Protein AF-A0A9R0V1E3-F1 (afdb_monomer_lite)

Secondary structure (DSSP, 8-state):
------------------------------------------------------------HHHHHHHHHHTT-----S------SHHHHHHHHHHHTSSPPPPHHHHHHHHHHHHHHHHHHHTTTTTT-B------S-HHHHHHHTTTSPPP-SS-SS---EE---TTSSHHHHHHHHHHHS-TTB-EEEEEHHHHHHHHHHHHHHTTTSS-HHHHHHHHHHHH-SEEEEES-----HHHHHHHHHHHHHHHTTT-EEEEE-

InterPro domains:
  IPR005654 ATPase, AFG1-like [NF040713] (90-257)
  IPR005654 ATPase, AFG1-like [PF03969] (86-257)
  IPR005654 ATPase, AFG1-like [PTHR12169] (48-257)
  IPR027417 P-loop containing nucleoside triphosphate hydrolase [G3DSA:3.40.50.300] (113-259)
  IPR027417 P-loop containing nucleoside triphosphate hydrolase [SSF52540] (156-256)

Organism: Triticum turgidum subsp. durum (NCBI:txid4567)

Sequence (262 aa):
MRATVARSLRQLRRLARHHAEGRAPINRLTRQQNALILRSSASRSLCTVRQNDEHGRFVSPAVESLRNMFSTAAADSIKDVPRGGPMVEYEKRIASGDLVDGDSFQVDTIQQLQRLYEDLVENEEACQLDRYQSSEKSGRRRWLWSRLIAQPSTQSPVKGLYLYGGVGTGKTMLMDLFYEQLPANWRKKRIHFHDFMLNVHSCLQMHKGVSDPLDMVAAEISDEAIILCLDEFMVTDVADAMILNRLFRHLFSKGVVSSFDF

Structure (mmCIF, N/CA/C/O backbone):
data_AF-A0A9R0V1E3-F1
#
_entry.id   AF-A0A9R0V1E3-F1
#
loop_
_atom_site.group_PDB
_atom_site.id
_atom_site.type_symbol
_atom_site.label_atom_id
_atom_site.label_alt_id
_atom_site.label_comp_id
_atom_site.label_asym_id
_atom_site.label_entity_id
_atom_site.label_seq_id
_atom_site.pdbx_PDB_ins_code
_atom_site.Cartn_x
_atom_site.Cartn_y
_atom_site.Cartn_z
_atom_site.occupancy
_atom_site.B_iso_or_equiv
_atom_site.auth_seq_id
_atom_site.auth_comp_id
_atom_site.auth_asym_id
_atom_site.auth_atom_id
_atom_site.pdbx_PDB_model_num
ATOM 1 N N . MET A 1 1 ? 61.411 39.343 0.926 1.00 36.66 1 MET A N 1
ATOM 2 C CA . MET A 1 1 ? 62.344 39.836 -0.115 1.00 36.66 1 MET A CA 1
ATOM 3 C C . MET A 1 1 ? 63.778 39.686 0.369 1.00 36.66 1 MET A C 1
ATOM 5 O O . MET A 1 1 ? 64.161 40.429 1.259 1.00 36.66 1 MET A O 1
ATOM 9 N N . ARG A 1 2 ? 64.524 38.726 -0.199 1.00 32.47 2 ARG A N 1
ATOM 10 C CA . ARG A 1 2 ? 65.968 38.742 -0.535 1.00 32.47 2 ARG A CA 1
ATOM 11 C C . ARG A 1 2 ? 66.473 37.295 -0.640 1.00 32.47 2 ARG A C 1
ATOM 13 O O . ARG A 1 2 ? 66.638 36.608 0.358 1.00 32.47 2 ARG A O 1
ATOM 20 N N . ALA A 1 3 ? 66.645 36.858 -1.885 1.00 33.28 3 ALA A N 1
ATOM 21 C CA . ALA A 1 3 ? 67.498 35.742 -2.294 1.00 33.28 3 ALA A CA 1
ATOM 22 C C . ALA A 1 3 ? 68.984 36.127 -2.027 1.00 33.28 3 ALA A C 1
ATOM 24 O O . ALA A 1 3 ? 69.258 37.304 -1.798 1.00 33.28 3 ALA A O 1
ATOM 25 N N . THR A 1 4 ? 70.000 35.259 -1.965 1.00 36.47 4 THR A N 1
ATOM 26 C CA . THR A 1 4 ? 70.456 34.230 -2.921 1.00 36.47 4 THR A CA 1
ATOM 27 C C . THR A 1 4 ? 71.722 33.556 -2.323 1.00 36.47 4 THR A C 1
ATOM 29 O O . THR A 1 4 ? 72.298 34.102 -1.385 1.00 36.47 4 THR A O 1
ATOM 32 N N . VAL A 1 5 ? 72.218 32.495 -2.988 1.00 35.59 5 VAL A N 1
ATOM 33 C CA . VAL A 1 5 ? 73.622 31.986 -3.070 1.00 35.59 5 VAL A CA 1
ATOM 34 C C . VAL A 1 5 ? 73.850 30.706 -2.234 1.00 35.59 5 VAL A C 1
ATOM 36 O O . VAL A 1 5 ? 73.590 30.708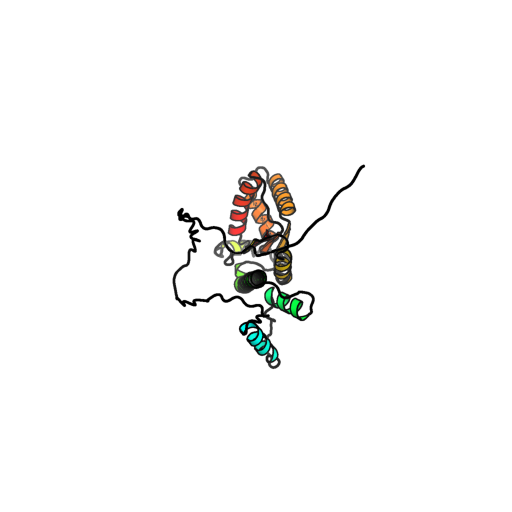 -1.045 1.00 35.59 5 VAL A O 1
ATOM 39 N N . ALA A 1 6 ? 74.323 29.558 -2.741 1.00 33.50 6 ALA A N 1
ATOM 40 C CA . ALA A 1 6 ? 74.806 29.150 -4.063 1.00 33.50 6 ALA A CA 1
ATOM 41 C C . ALA A 1 6 ? 74.679 27.625 -4.266 1.00 33.50 6 ALA A C 1
ATOM 43 O O . ALA A 1 6 ? 74.686 26.831 -3.331 1.00 33.50 6 ALA A O 1
ATOM 44 N N . ARG A 1 7 ? 74.621 27.260 -5.550 1.00 29.59 7 ARG A N 1
ATOM 45 C CA . ARG A 1 7 ? 74.757 25.922 -6.141 1.00 29.59 7 ARG A CA 1
ATOM 46 C C . ARG A 1 7 ? 76.120 25.286 -5.851 1.00 29.59 7 ARG A C 1
ATOM 48 O O . ARG A 1 7 ? 77.096 26.029 -5.774 1.00 29.59 7 ARG A O 1
ATOM 55 N N . SER A 1 8 ? 76.161 23.944 -5.934 1.00 32.56 8 SER A N 1
ATOM 56 C CA . SER A 1 8 ? 77.212 23.074 -6.534 1.00 32.56 8 SER A CA 1
ATOM 57 C C . SER A 1 8 ? 77.487 21.853 -5.638 1.00 32.56 8 SER A C 1
ATOM 59 O O . SER A 1 8 ? 77.700 22.046 -4.457 1.00 32.56 8 SER A O 1
ATOM 61 N N . LEU A 1 9 ? 77.539 20.578 -6.037 1.00 32.59 9 LEU A N 1
ATOM 62 C CA . LEU A 1 9 ? 77.550 19.861 -7.312 1.00 32.59 9 LEU A CA 1
ATOM 63 C C . LEU A 1 9 ? 77.226 18.378 -7.015 1.00 32.59 9 LEU A C 1
ATOM 65 O O . LEU A 1 9 ? 77.698 17.838 -6.025 1.00 32.59 9 LEU A O 1
ATOM 69 N N . ARG A 1 10 ? 76.487 17.748 -7.937 1.00 31.02 10 ARG A N 1
ATOM 70 C CA . ARG A 1 10 ? 76.666 16.373 -8.456 1.00 31.02 10 ARG A CA 1
ATOM 71 C C . ARG A 1 10 ? 76.918 15.255 -7.430 1.00 31.02 10 ARG A C 1
ATOM 73 O O . ARG A 1 10 ? 77.998 15.099 -6.888 1.00 31.02 10 ARG A O 1
ATOM 80 N N . GLN A 1 11 ? 75.897 14.423 -7.220 1.00 30.66 11 GLN A N 1
ATOM 81 C CA . GLN A 1 11 ? 75.849 13.068 -7.797 1.00 30.66 11 GLN A CA 1
ATOM 82 C C . GLN A 1 11 ? 77.046 12.198 -7.398 1.00 30.66 11 GLN A C 1
ATOM 84 O O . GLN A 1 11 ? 78.113 12.329 -7.980 1.00 30.66 11 GLN A O 1
ATOM 89 N N . LEU A 1 12 ? 76.802 11.185 -6.563 1.00 31.64 12 LEU A N 1
ATOM 90 C CA . LEU A 1 12 ? 76.981 9.796 -6.991 1.00 31.64 12 LEU A CA 1
ATOM 91 C C . LEU A 1 12 ? 76.456 8.814 -5.937 1.00 31.64 12 LEU A C 1
ATOM 93 O O . LEU A 1 12 ? 76.912 8.769 -4.805 1.00 31.64 12 LEU A O 1
ATOM 97 N N . ARG A 1 13 ? 75.576 7.947 -6.444 1.00 31.42 13 ARG A N 1
ATOM 98 C CA . ARG A 1 13 ? 75.315 6.566 -6.019 1.00 31.42 13 ARG A CA 1
ATOM 99 C C . ARG A 1 13 ? 74.366 6.333 -4.843 1.00 31.42 13 ARG A C 1
ATOM 101 O O . ARG A 1 13 ? 74.752 6.050 -3.723 1.00 31.42 13 ARG A O 1
ATOM 108 N N . ARG A 1 14 ? 73.110 6.198 -5.284 1.00 33.06 14 ARG A N 1
ATOM 109 C CA . ARG A 1 14 ? 72.286 4.991 -5.108 1.00 33.06 14 ARG A CA 1
ATOM 110 C C . ARG A 1 14 ? 71.898 4.685 -3.665 1.00 33.06 14 ARG A C 1
ATOM 112 O O . ARG A 1 14 ? 72.466 3.824 -3.006 1.00 33.06 14 ARG A O 1
ATOM 119 N N . LEU A 1 15 ? 70.781 5.311 -3.303 1.00 31.27 15 LEU A N 1
ATOM 120 C CA . LEU A 1 15 ? 69.715 4.724 -2.501 1.00 31.27 15 LEU A CA 1
ATOM 121 C C . LEU A 1 15 ? 69.427 3.290 -2.970 1.00 31.27 15 LEU A C 1
ATOM 123 O O . LEU A 1 15 ? 68.728 3.065 -3.956 1.00 31.27 15 LEU A O 1
ATOM 127 N N . ALA A 1 16 ? 69.997 2.324 -2.266 1.00 31.59 16 ALA A N 1
ATOM 128 C CA . ALA A 1 16 ? 69.517 0.960 -2.234 1.00 31.59 16 ALA A CA 1
ATOM 129 C C . ALA A 1 16 ? 69.898 0.367 -0.879 1.00 31.59 16 ALA A C 1
ATOM 131 O O . ALA A 1 16 ? 71.079 0.174 -0.606 1.00 31.59 16 ALA A O 1
ATOM 132 N N . ARG A 1 17 ? 68.861 0.000 -0.122 1.00 34.91 17 ARG A N 1
ATOM 133 C CA . ARG A 1 17 ? 68.873 -0.923 1.023 1.00 34.91 17 ARG A CA 1
ATOM 134 C C . ARG A 1 17 ? 69.361 -0.360 2.359 1.00 34.91 17 ARG A C 1
ATOM 136 O O . ARG A 1 17 ? 70.541 -0.368 2.658 1.00 34.91 17 ARG A O 1
ATOM 143 N N . HIS A 1 18 ? 68.376 0.013 3.166 1.00 30.23 18 HIS A N 1
ATOM 144 C CA . HIS A 1 18 ? 68.335 0.101 4.630 1.00 30.23 18 HIS A CA 1
ATOM 145 C C . HIS A 1 18 ? 66.834 0.279 4.944 1.00 30.23 18 HIS A C 1
ATOM 147 O O . HIS A 1 18 ? 66.189 1.043 4.234 1.00 30.23 18 HIS A O 1
ATOM 153 N N . HIS A 1 19 ? 66.131 -0.374 5.864 1.00 31.22 19 HIS A N 1
ATOM 154 C CA . HIS A 1 19 ? 66.337 -1.316 6.970 1.00 31.22 19 HIS A CA 1
ATOM 155 C C . HIS A 1 19 ? 64.946 -2.005 7.124 1.00 31.22 19 HIS A C 1
ATOM 157 O O . HIS A 1 19 ? 63.937 -1.369 6.834 1.00 31.22 19 HIS A O 1
ATOM 163 N N . ALA A 1 20 ? 64.792 -3.321 7.296 1.00 27.81 20 ALA A N 1
ATOM 164 C CA . ALA A 1 20 ? 64.990 -4.113 8.518 1.00 27.81 20 ALA A CA 1
ATOM 165 C C . ALA A 1 20 ? 64.142 -3.649 9.726 1.00 27.81 20 ALA A C 1
ATOM 167 O O . ALA A 1 20 ? 64.099 -2.461 10.010 1.00 27.81 20 ALA A O 1
ATOM 168 N N . GLU A 1 21 ? 63.584 -4.643 10.441 1.00 30.16 21 GLU A N 1
ATOM 169 C CA . GLU A 1 21 ? 62.759 -4.614 11.677 1.00 30.16 21 GLU A CA 1
ATOM 170 C C . GLU A 1 21 ? 61.233 -4.620 11.423 1.00 30.16 21 GLU A C 1
ATOM 172 O O . GLU A 1 21 ? 60.702 -3.771 10.727 1.00 30.16 21 GLU A O 1
ATOM 177 N N . GLY A 1 22 ? 60.411 -5.566 11.890 1.00 25.73 22 GLY A N 1
ATOM 178 C CA . GLY A 1 22 ? 60.562 -6.570 12.942 1.00 25.73 22 GLY A CA 1
ATOM 179 C C . GLY A 1 22 ? 59.504 -6.347 14.029 1.00 25.73 22 GLY A C 1
ATOM 180 O O . GLY A 1 22 ? 59.756 -5.570 14.939 1.00 25.73 22 GLY A O 1
ATOM 181 N N . ARG A 1 23 ? 58.334 -7.008 13.934 1.00 28.08 23 ARG A N 1
ATOM 182 C CA . ARG A 1 23 ? 57.443 -7.427 15.051 1.00 28.08 23 ARG A CA 1
ATOM 183 C C . ARG A 1 23 ? 56.139 -8.048 14.518 1.00 28.08 23 ARG A C 1
ATOM 185 O O . ARG A 1 23 ? 55.378 -7.401 13.811 1.00 28.08 23 ARG A O 1
ATOM 192 N N . ALA A 1 24 ? 55.876 -9.291 14.907 1.00 29.33 24 ALA A N 1
ATOM 193 C CA . ALA A 1 24 ? 54.566 -9.954 14.881 1.00 29.33 24 ALA A CA 1
ATOM 194 C C . ALA A 1 24 ? 54.072 -10.111 16.341 1.00 29.33 24 ALA A C 1
ATOM 196 O O . ALA A 1 24 ? 54.865 -9.871 17.253 1.00 29.33 24 ALA A O 1
ATOM 197 N N . PRO A 1 25 ? 52.884 -10.677 16.619 1.00 38.38 25 PRO A N 1
ATOM 198 C CA . PRO A 1 25 ? 51.548 -10.432 16.066 1.00 38.38 25 PRO A CA 1
ATOM 199 C C . PRO A 1 25 ? 50.555 -10.017 17.187 1.00 38.38 25 PRO A C 1
ATOM 201 O O . PRO A 1 25 ? 50.789 -10.287 18.362 1.00 38.38 25 PRO A O 1
ATOM 204 N N . ILE A 1 26 ? 49.404 -9.420 16.851 1.00 31.05 26 ILE A N 1
ATOM 205 C CA . ILE A 1 26 ? 48.256 -9.339 17.777 1.00 31.05 26 ILE A CA 1
ATOM 206 C C . ILE A 1 26 ? 47.002 -9.846 17.066 1.00 31.05 26 ILE A C 1
ATOM 208 O O . ILE A 1 26 ? 46.594 -9.331 16.027 1.00 31.05 26 ILE A O 1
ATOM 212 N N . ASN A 1 27 ? 46.421 -10.880 17.672 1.00 26.45 27 ASN A N 1
ATOM 213 C CA . ASN A 1 27 ? 45.161 -11.526 17.333 1.00 26.45 27 ASN A CA 1
ATOM 214 C C . ASN A 1 27 ? 44.011 -10.517 17.176 1.00 26.45 27 ASN A C 1
ATOM 216 O O . ASN A 1 27 ? 43.700 -9.779 18.110 1.00 26.45 27 ASN A O 1
ATOM 220 N N . ARG A 1 28 ? 43.300 -10.570 16.044 1.00 27.16 28 ARG A N 1
ATOM 221 C CA . ARG A 1 28 ? 41.914 -10.090 15.944 1.00 27.16 28 ARG A CA 1
ATOM 222 C C . ARG A 1 28 ? 40.978 -11.291 15.943 1.00 27.16 28 ARG A C 1
ATOM 224 O O . ARG A 1 28 ? 40.801 -11.964 14.933 1.00 27.16 28 ARG A O 1
ATOM 231 N N . LEU A 1 29 ? 40.398 -11.536 17.110 1.00 29.36 29 LEU A N 1
ATOM 232 C CA . LEU A 1 29 ? 39.236 -12.388 17.286 1.00 29.36 29 LEU A CA 1
ATOM 233 C C . LEU A 1 29 ? 37.977 -11.655 16.798 1.00 29.36 29 LEU A C 1
ATOM 235 O O . LEU A 1 29 ? 37.723 -10.512 17.165 1.00 29.36 29 LEU A O 1
ATOM 239 N N . THR A 1 30 ? 37.199 -12.397 16.009 1.00 28.31 30 THR A N 1
ATOM 240 C CA . THR A 1 30 ? 35.727 -12.442 15.956 1.00 28.31 30 THR A CA 1
ATOM 241 C C . THR A 1 30 ? 34.925 -11.177 15.645 1.00 28.31 30 THR A C 1
ATOM 243 O O . THR A 1 30 ? 34.769 -10.294 16.481 1.00 28.31 30 THR A O 1
ATOM 246 N N . ARG A 1 31 ? 34.165 -11.254 14.544 1.00 27.78 31 ARG A N 1
ATOM 247 C CA . ARG A 1 31 ? 32.697 -11.159 14.624 1.00 27.78 31 ARG A CA 1
ATOM 248 C C . ARG A 1 31 ? 32.054 -11.976 13.499 1.00 27.78 31 ARG A C 1
ATOM 250 O O . ARG A 1 31 ? 31.794 -11.468 12.416 1.00 27.78 31 ARG A O 1
ATOM 257 N N . GLN A 1 32 ? 31.808 -13.258 13.776 1.00 28.59 32 GLN A N 1
ATOM 258 C CA . GLN A 1 32 ? 30.732 -13.994 13.113 1.00 28.59 32 GLN A CA 1
ATOM 259 C C . GLN A 1 32 ? 29.431 -13.238 13.400 1.00 28.59 32 GLN A C 1
ATOM 261 O O . GLN A 1 32 ? 29.076 -13.050 14.564 1.00 28.59 32 GLN A O 1
ATOM 266 N N . GLN A 1 33 ? 28.728 -12.792 12.364 1.00 32.72 33 GLN A N 1
ATOM 267 C CA . GLN A 1 33 ? 27.302 -12.518 12.477 1.00 32.72 33 GLN A CA 1
ATOM 268 C C . GLN A 1 33 ? 26.573 -13.677 11.814 1.00 32.72 33 GLN A C 1
ATOM 270 O O . GLN A 1 33 ? 26.577 -13.833 10.596 1.00 32.72 33 GLN A O 1
ATOM 275 N N . ASN A 1 34 ? 26.001 -14.522 12.667 1.00 26.64 34 ASN A N 1
ATOM 276 C CA . ASN A 1 34 ? 25.021 -15.517 12.283 1.00 26.64 34 ASN A CA 1
ATOM 277 C C . ASN A 1 34 ? 23.757 -14.773 11.840 1.00 26.64 34 ASN A C 1
ATOM 279 O O . ASN A 1 34 ? 23.079 -14.167 12.669 1.00 26.64 34 ASN A O 1
ATOM 283 N N . ALA A 1 35 ? 23.437 -14.819 10.549 1.00 28.98 35 ALA A N 1
ATOM 284 C CA . ALA A 1 35 ? 22.090 -14.528 10.084 1.00 28.98 35 ALA A CA 1
ATOM 285 C C . ALA A 1 35 ? 21.207 -15.733 10.440 1.00 28.98 35 ALA A C 1
ATOM 287 O O . ALA A 1 35 ? 21.406 -16.839 9.933 1.00 28.98 35 ALA A O 1
ATOM 288 N N . LEU A 1 36 ? 20.261 -15.533 11.358 1.00 24.89 36 LEU A N 1
ATOM 289 C CA . LEU A 1 36 ? 19.245 -16.524 11.696 1.00 24.89 36 LEU A CA 1
ATOM 290 C C . LEU A 1 36 ? 18.228 -16.588 10.557 1.00 24.89 36 LEU A C 1
ATOM 292 O O . LEU A 1 36 ? 17.330 -15.760 10.452 1.00 24.89 36 LEU A O 1
ATOM 296 N N . ILE A 1 37 ? 18.386 -17.590 9.703 1.00 29.91 37 ILE A N 1
ATOM 297 C CA . ILE A 1 37 ? 17.385 -17.982 8.721 1.00 29.91 37 ILE A CA 1
ATOM 298 C C . ILE A 1 37 ? 16.571 -19.119 9.347 1.00 29.91 37 ILE A C 1
ATOM 300 O O . ILE A 1 37 ? 17.057 -20.244 9.459 1.00 29.91 37 ILE A O 1
ATOM 304 N N . LEU A 1 38 ? 15.325 -18.849 9.741 1.00 26.55 38 LEU A N 1
ATOM 305 C CA . LEU A 1 38 ? 14.351 -19.906 10.022 1.00 26.55 38 LEU A CA 1
ATOM 306 C C . LEU A 1 38 ? 13.903 -20.508 8.684 1.00 26.55 38 LEU A C 1
ATOM 308 O O . LEU A 1 38 ? 12.932 -20.070 8.073 1.00 26.55 38 LEU A O 1
ATOM 312 N N . ARG A 1 39 ? 14.664 -21.495 8.202 1.00 27.91 39 ARG A N 1
ATOM 313 C CA . ARG A 1 39 ? 14.306 -22.325 7.048 1.00 27.91 39 ARG A CA 1
ATOM 314 C C . ARG A 1 39 ? 13.767 -23.664 7.531 1.00 27.91 39 ARG A C 1
ATOM 316 O O . ARG A 1 39 ? 14.493 -24.467 8.109 1.00 27.91 39 ARG A O 1
ATOM 323 N N . SER A 1 40 ? 12.489 -23.886 7.242 1.00 29.30 40 SER A N 1
ATOM 324 C CA . SER A 1 40 ? 11.898 -25.217 7.156 1.00 29.30 40 SER A CA 1
ATOM 325 C C . SER A 1 40 ? 12.657 -26.035 6.104 1.00 29.30 40 SER A C 1
ATOM 327 O O . SER A 1 40 ? 12.987 -25.555 5.020 1.00 29.30 40 SER A O 1
ATOM 329 N N . SER A 1 41 ? 13.011 -27.251 6.490 1.00 32.88 41 SER A N 1
ATOM 330 C CA . SER A 1 41 ? 13.877 -28.197 5.802 1.00 32.88 41 SER A CA 1
ATOM 331 C C . SER A 1 41 ? 13.185 -28.923 4.646 1.00 32.88 41 SER A C 1
ATOM 333 O O . SER A 1 41 ? 12.241 -29.663 4.899 1.00 32.88 41 SER A O 1
ATOM 335 N N . ALA A 1 42 ? 13.740 -28.834 3.431 1.00 32.38 42 ALA A N 1
ATOM 336 C CA . ALA A 1 42 ? 13.995 -29.982 2.548 1.00 32.38 42 ALA A CA 1
ATOM 337 C C . ALA A 1 42 ? 14.817 -29.561 1.312 1.00 32.38 42 ALA A C 1
ATOM 339 O O . ALA A 1 42 ? 14.561 -28.530 0.703 1.00 32.38 42 ALA A O 1
ATOM 340 N N . SER A 1 43 ? 15.775 -30.418 0.948 1.00 30.33 43 SER A N 1
ATOM 341 C CA . SER A 1 43 ? 16.577 -30.440 -0.288 1.00 30.33 43 SER A CA 1
ATOM 342 C C . SER A 1 43 ? 17.768 -29.476 -0.396 1.00 30.33 43 SER A C 1
ATOM 344 O O . SER A 1 43 ? 17.680 -28.302 -0.741 1.00 30.33 43 SER A O 1
ATOM 346 N N . ARG A 1 44 ? 18.939 -30.063 -0.114 1.00 30.19 44 ARG A N 1
ATOM 347 C CA . ARG A 1 44 ? 20.288 -29.528 -0.317 1.00 30.19 44 ARG A CA 1
ATOM 348 C C . ARG A 1 44 ? 20.668 -29.612 -1.799 1.00 30.19 44 ARG A C 1
ATOM 350 O O . ARG A 1 44 ? 20.696 -30.708 -2.347 1.00 30.19 44 ARG A O 1
ATOM 357 N N . SER A 1 45 ? 21.125 -28.508 -2.381 1.00 27.19 45 SER A N 1
ATOM 358 C CA . SER A 1 45 ? 22.122 -28.536 -3.457 1.00 27.19 45 SER A CA 1
ATOM 359 C C . SER A 1 45 ? 23.214 -27.521 -3.128 1.00 27.19 45 SER A C 1
ATOM 361 O O . SER A 1 45 ? 22.980 -26.314 -3.112 1.00 27.19 45 SER A O 1
ATOM 363 N N . LEU A 1 46 ? 24.399 -28.027 -2.792 1.00 24.66 46 LEU A N 1
ATOM 364 C CA . LEU A 1 46 ? 25.610 -27.237 -2.589 1.00 24.66 46 LEU A CA 1
ATOM 365 C C . LEU A 1 46 ? 26.096 -26.741 -3.951 1.00 24.66 46 LEU A C 1
ATOM 367 O O . LEU A 1 46 ? 26.473 -27.556 -4.788 1.00 24.66 46 LEU A O 1
ATOM 371 N N . CYS A 1 47 ? 26.137 -25.427 -4.153 1.00 25.77 47 CYS A N 1
ATOM 372 C CA . CYS A 1 47 ? 26.896 -24.840 -5.249 1.00 25.77 47 CYS A CA 1
ATOM 373 C C . CYS A 1 47 ? 27.935 -23.889 -4.652 1.00 25.77 47 CYS A C 1
ATOM 375 O O . CYS A 1 47 ? 27.607 -22.827 -4.128 1.00 25.77 47 CYS A O 1
ATOM 377 N N . THR A 1 48 ? 29.198 -24.309 -4.661 1.00 24.69 48 THR A N 1
ATOM 378 C CA . THR A 1 48 ? 30.340 -23.467 -4.293 1.00 24.69 48 THR A CA 1
ATOM 379 C C . THR A 1 48 ? 30.699 -22.578 -5.477 1.00 24.69 48 THR A C 1
ATOM 381 O O . THR A 1 48 ? 31.227 -23.076 -6.469 1.00 24.69 48 THR A O 1
ATOM 384 N N . VAL A 1 49 ? 30.441 -21.272 -5.379 1.00 27.72 49 VAL A N 1
ATOM 385 C CA . VAL A 1 49 ? 30.919 -20.286 -6.360 1.00 27.72 49 VAL A CA 1
ATOM 386 C C . VAL A 1 49 ? 32.243 -19.711 -5.862 1.00 27.72 49 VAL A C 1
ATOM 388 O O . VAL A 1 49 ? 32.307 -19.059 -4.822 1.00 27.72 49 VAL A O 1
ATOM 391 N N . ARG A 1 50 ? 33.318 -20.016 -6.595 1.00 23.80 50 ARG A N 1
ATOM 392 C CA . ARG A 1 50 ? 34.635 -19.390 -6.446 1.00 23.80 50 ARG A CA 1
ATOM 393 C C . ARG A 1 50 ? 34.574 -17.991 -7.062 1.00 23.80 50 ARG A C 1
ATOM 395 O O . ARG A 1 50 ? 34.206 -17.865 -8.225 1.00 23.80 50 ARG A O 1
ATOM 402 N N . GLN A 1 51 ? 34.945 -16.970 -6.293 1.00 31.69 51 GLN A N 1
ATOM 403 C CA . GLN A 1 51 ? 35.241 -15.641 -6.827 1.00 31.69 51 GLN A CA 1
ATOM 404 C C . GLN A 1 51 ? 36.514 -15.709 -7.670 1.00 31.69 51 GLN A C 1
ATOM 406 O O . GLN A 1 51 ? 37.532 -16.187 -7.179 1.00 31.69 51 GLN A O 1
ATOM 411 N N . ASN A 1 52 ? 36.445 -15.195 -8.894 1.00 26.48 52 ASN A N 1
ATOM 412 C CA . ASN A 1 52 ? 37.578 -14.576 -9.567 1.00 26.48 52 ASN A CA 1
ATOM 413 C C . ASN A 1 52 ? 37.078 -13.263 -10.171 1.00 26.48 52 ASN A C 1
ATOM 415 O O . ASN A 1 52 ? 36.084 -13.249 -10.898 1.00 26.48 52 ASN A O 1
ATOM 419 N N . ASP A 1 53 ? 37.769 -12.184 -9.821 1.00 33.97 53 ASP A N 1
ATOM 420 C CA . ASP A 1 53 ? 37.691 -10.892 -10.486 1.00 33.97 53 ASP A CA 1
ATOM 421 C C . ASP A 1 53 ? 38.053 -11.052 -11.967 1.00 33.97 53 ASP A C 1
ATOM 423 O O . ASP A 1 53 ? 39.100 -11.615 -12.270 1.00 33.97 53 ASP A O 1
ATOM 427 N N . GLU A 1 54 ? 37.214 -10.541 -12.870 1.00 29.50 54 GLU A N 1
ATOM 428 C CA . GLU A 1 54 ? 37.636 -9.789 -14.058 1.00 29.50 54 GLU A CA 1
ATOM 429 C C . GLU A 1 54 ? 36.422 -9.160 -14.763 1.00 29.50 54 GLU A C 1
ATOM 431 O O . GLU A 1 54 ? 35.322 -9.708 -14.802 1.00 29.50 54 GLU A O 1
ATOM 436 N N . HIS A 1 55 ? 36.622 -7.947 -15.274 1.00 40.38 55 HIS A N 1
ATOM 437 C CA . HIS A 1 55 ? 35.598 -7.109 -15.888 1.00 40.38 55 HIS A CA 1
ATOM 438 C C . HIS A 1 55 ? 35.068 -7.737 -17.186 1.00 40.38 55 HIS A C 1
ATOM 440 O O . HIS A 1 55 ? 35.798 -7.864 -18.165 1.00 40.38 55 HIS A O 1
ATOM 446 N N . GLY A 1 56 ? 33.772 -8.041 -17.231 1.00 28.62 56 GLY A N 1
ATOM 447 C CA . GLY A 1 56 ? 33.076 -8.453 -18.447 1.00 28.62 56 GLY A CA 1
ATOM 448 C C . GLY A 1 56 ? 31.567 -8.395 -18.244 1.00 28.62 56 GLY A C 1
ATOM 449 O O . GLY A 1 56 ? 31.067 -8.836 -17.215 1.00 28.62 56 GLY A O 1
ATOM 450 N N . ARG A 1 57 ? 30.841 -7.817 -19.209 1.00 39.28 57 ARG A N 1
ATOM 451 C CA . ARG A 1 57 ? 29.370 -7.810 -19.253 1.00 39.28 57 ARG A CA 1
ATOM 452 C C . ARG A 1 57 ? 28.866 -9.250 -19.132 1.00 39.28 57 ARG A C 1
ATOM 454 O O . ARG A 1 57 ? 28.961 -10.013 -20.090 1.00 39.28 57 ARG A O 1
ATOM 461 N N . PHE A 1 58 ? 28.362 -9.619 -17.961 1.00 33.31 58 PHE A N 1
ATOM 462 C CA . PHE A 1 58 ? 27.824 -10.949 -17.720 1.00 33.31 58 PHE A CA 1
ATOM 463 C C . PHE A 1 58 ? 26.322 -10.921 -17.991 1.00 33.31 58 PHE A C 1
ATOM 465 O O . PHE A 1 58 ? 25.516 -10.639 -17.109 1.00 33.31 58 PHE A O 1
ATOM 472 N N . VAL A 1 59 ? 25.946 -11.173 -19.244 1.00 40.16 59 VAL A N 1
ATOM 473 C CA . VAL A 1 59 ? 24.562 -11.513 -19.581 1.00 40.16 59 VAL A CA 1
ATOM 474 C C . VAL A 1 59 ? 24.353 -12.954 -19.123 1.00 40.16 59 VAL A C 1
ATOM 476 O O . VAL A 1 59 ? 25.034 -13.865 -19.593 1.00 40.16 59 VAL A O 1
ATOM 479 N N . SER A 1 60 ? 23.467 -13.162 -18.149 1.00 36.19 60 SER A N 1
ATOM 480 C CA . SER A 1 60 ? 23.161 -14.503 -17.650 1.00 36.19 60 SER A CA 1
ATOM 481 C C . SER A 1 60 ? 22.538 -15.346 -18.778 1.00 36.19 60 SER A C 1
ATOM 483 O O . SER A 1 60 ? 21.527 -14.923 -19.345 1.00 36.19 60 SER A O 1
ATOM 485 N N . PRO A 1 61 ? 23.062 -16.551 -19.087 1.00 37.03 61 PRO A N 1
ATOM 486 C CA . PRO A 1 61 ? 22.508 -17.435 -20.121 1.00 37.03 61 PRO A CA 1
ATOM 487 C C . PRO A 1 61 ? 21.027 -17.786 -19.906 1.00 37.03 61 PRO A C 1
ATOM 489 O O . PRO A 1 61 ? 20.321 -18.118 -20.855 1.00 37.03 61 PRO A O 1
ATOM 492 N N . ALA A 1 62 ? 20.542 -17.679 -18.665 1.00 44.81 62 ALA A N 1
ATOM 493 C CA . ALA A 1 62 ? 19.138 -17.889 -18.325 1.00 44.81 62 ALA A CA 1
ATOM 494 C C . ALA A 1 62 ? 18.211 -16.821 -18.941 1.00 44.81 62 ALA A C 1
ATOM 496 O O . ALA A 1 62 ? 17.097 -17.143 -19.346 1.00 44.81 62 ALA A O 1
ATOM 497 N N . VAL A 1 63 ? 18.682 -15.575 -19.064 1.00 44.81 63 VAL A N 1
ATOM 498 C CA . VAL A 1 63 ? 17.898 -14.446 -19.597 1.00 44.81 63 VAL A CA 1
ATOM 499 C C . VAL A 1 63 ? 17.802 -14.523 -21.125 1.00 44.81 63 VAL A C 1
ATOM 501 O O . VAL A 1 63 ? 16.737 -14.295 -21.694 1.00 44.81 63 VAL A O 1
ATOM 504 N N . GLU A 1 64 ? 18.876 -14.948 -21.798 1.00 38.25 64 GLU A N 1
ATOM 505 C CA . GLU A 1 64 ? 18.871 -15.163 -23.254 1.00 38.25 64 GLU A CA 1
ATOM 506 C C . GLU A 1 64 ? 18.003 -16.374 -23.647 1.00 38.25 64 GLU A C 1
ATOM 508 O O . GLU A 1 64 ? 17.305 -16.356 -24.662 1.00 38.25 64 GLU A O 1
ATOM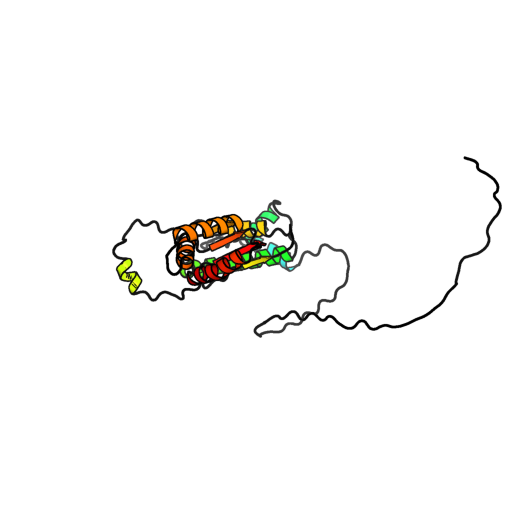 513 N N . SER A 1 65 ? 17.994 -17.419 -22.808 1.00 34.47 65 SER A N 1
ATOM 514 C CA . SER A 1 65 ? 17.137 -18.590 -23.012 1.00 34.47 65 SER A CA 1
ATOM 515 C C . SER A 1 65 ? 15.652 -18.240 -22.879 1.00 34.47 65 SER A C 1
ATOM 517 O O . SER A 1 65 ? 14.848 -18.742 -23.659 1.00 34.47 65 SER A O 1
ATOM 519 N N . LEU A 1 66 ? 15.284 -17.347 -21.954 1.00 42.03 66 LEU A N 1
ATOM 520 C CA . LEU A 1 66 ? 13.913 -16.840 -21.825 1.00 42.03 66 LEU A CA 1
ATOM 521 C C . LEU A 1 66 ? 13.518 -15.970 -23.030 1.00 42.03 66 LEU A C 1
ATOM 523 O O . LEU A 1 66 ? 12.465 -16.198 -23.622 1.00 42.03 66 LEU A O 1
ATOM 527 N N . ARG A 1 67 ? 14.392 -15.059 -23.480 1.00 41.12 67 ARG A N 1
ATOM 528 C CA . ARG A 1 67 ? 14.169 -14.201 -24.665 1.00 41.12 67 ARG A CA 1
ATOM 529 C C . ARG A 1 67 ? 13.847 -15.001 -25.938 1.00 41.12 67 ARG A C 1
ATOM 531 O O . ARG A 1 67 ? 12.943 -14.639 -26.695 1.00 41.12 67 ARG A O 1
ATOM 538 N N . ASN A 1 68 ? 14.545 -16.116 -26.153 1.00 36.09 68 ASN A N 1
ATOM 539 C CA . ASN A 1 68 ? 14.307 -16.987 -27.308 1.00 36.09 68 ASN A CA 1
ATOM 540 C C . ASN A 1 68 ? 13.051 -17.862 -27.155 1.00 36.09 68 ASN A C 1
ATOM 542 O O . ASN A 1 68 ? 12.415 -18.193 -28.157 1.00 36.09 68 ASN A O 1
ATOM 546 N N . MET A 1 69 ? 12.651 -18.196 -25.923 1.00 40.56 69 MET A N 1
ATOM 547 C CA . MET A 1 69 ? 11.416 -18.942 -25.658 1.00 40.56 69 MET A CA 1
ATOM 548 C C . MET A 1 69 ? 10.153 -18.099 -25.893 1.00 40.56 69 MET A C 1
ATOM 550 O O . MET A 1 69 ? 9.166 -18.630 -26.391 1.00 40.56 69 MET A O 1
ATOM 554 N N . PHE A 1 70 ? 10.185 -16.788 -25.629 1.00 39.56 70 PHE A N 1
ATOM 555 C CA . PHE A 1 70 ? 9.028 -15.906 -25.852 1.00 39.56 70 PHE A CA 1
ATOM 556 C C . PHE A 1 70 ? 8.833 -15.467 -27.314 1.00 39.56 70 PHE A C 1
ATOM 558 O O . PHE A 1 70 ? 7.742 -15.045 -27.684 1.00 39.56 70 PHE A O 1
ATOM 565 N N . SER A 1 71 ? 9.847 -15.615 -28.173 1.00 38.03 71 SER A N 1
ATOM 566 C CA . SER A 1 71 ? 9.781 -15.159 -29.574 1.00 38.03 71 SER A CA 1
ATOM 567 C C . SER A 1 71 ? 9.067 -16.134 -30.528 1.00 38.03 71 SER A C 1
ATOM 569 O O . SER A 1 71 ? 8.804 -15.779 -31.674 1.00 38.03 71 SER A O 1
ATOM 571 N N . THR A 1 72 ? 8.748 -17.360 -30.091 1.00 36.31 72 THR A N 1
ATOM 572 C CA . THR A 1 72 ? 8.147 -18.407 -30.950 1.00 36.31 72 THR A CA 1
ATOM 573 C C . THR A 1 72 ? 6.690 -18.749 -30.620 1.00 36.31 72 THR A C 1
ATOM 575 O O . THR A 1 72 ? 6.079 -19.546 -31.326 1.00 36.31 72 THR A O 1
ATOM 578 N N . ALA A 1 73 ? 6.086 -18.111 -29.615 1.00 40.16 73 ALA A N 1
ATOM 579 C CA . ALA A 1 73 ? 4.710 -18.375 -29.185 1.00 40.16 73 ALA A CA 1
ATOM 580 C C . ALA A 1 73 ? 3.671 -17.473 -29.888 1.00 40.16 73 ALA A C 1
ATOM 582 O O . ALA A 1 73 ? 2.810 -16.884 -29.244 1.00 40.16 73 ALA A O 1
ATOM 583 N N . ALA A 1 74 ? 3.753 -17.351 -31.215 1.00 40.94 74 ALA A N 1
ATOM 584 C CA . ALA A 1 74 ? 2.775 -16.621 -32.024 1.00 40.94 74 ALA A CA 1
ATOM 585 C C . ALA A 1 74 ? 2.104 -17.553 -33.043 1.00 40.94 74 ALA A C 1
ATOM 587 O O . ALA A 1 74 ? 2.317 -17.411 -34.243 1.00 40.94 74 ALA A O 1
ATOM 588 N N . ALA A 1 75 ? 1.334 -18.527 -32.547 1.00 39.97 75 ALA A N 1
ATOM 589 C CA . ALA A 1 75 ? 0.237 -19.201 -33.254 1.00 39.97 75 ALA A CA 1
ATOM 590 C C . ALA A 1 75 ? -0.367 -20.291 -32.350 1.00 39.97 75 ALA A C 1
ATOM 592 O O . ALA A 1 75 ? 0.161 -21.395 -32.298 1.00 39.97 75 ALA A O 1
ATOM 593 N N . ASP A 1 76 ? -1.426 -19.975 -31.600 1.00 31.64 76 ASP A N 1
ATOM 594 C CA . ASP A 1 76 ? -2.694 -20.723 -31.638 1.00 31.64 76 ASP A CA 1
ATOM 595 C C . ASP A 1 76 ? -3.671 -20.260 -30.548 1.00 31.64 76 ASP A C 1
ATOM 597 O O . ASP A 1 76 ? -3.320 -19.993 -29.405 1.00 31.64 76 ASP A O 1
ATOM 601 N N . SER A 1 77 ? -4.935 -20.159 -30.954 1.00 44.75 77 SER A N 1
ATOM 602 C CA . SER A 1 77 ? -6.058 -19.590 -30.211 1.00 44.75 77 SER A CA 1
ATOM 603 C C . SER A 1 77 ? -6.464 -20.426 -28.988 1.00 44.75 77 SER A C 1
ATOM 605 O O . SER A 1 77 ? -7.204 -21.404 -29.111 1.00 44.75 77 SER A O 1
ATOM 607 N N . ILE A 1 78 ? -6.097 -19.962 -27.795 1.00 39.88 78 ILE A N 1
ATOM 608 C CA . ILE A 1 78 ? -6.698 -20.298 -26.493 1.00 39.88 78 ILE A CA 1
ATOM 609 C C . ILE A 1 78 ? -6.963 -18.955 -25.788 1.00 39.88 78 ILE A C 1
ATOM 611 O O . ILE A 1 78 ? -6.362 -17.956 -26.153 1.00 39.88 78 ILE A O 1
ATOM 615 N N . LYS A 1 79 ? -7.932 -18.864 -24.865 1.00 39.53 79 LYS A N 1
ATOM 616 C CA . LYS A 1 79 ? -8.292 -17.615 -24.160 1.00 39.53 79 LYS A CA 1
ATOM 617 C C . LYS A 1 79 ? -7.072 -16.998 -23.447 1.00 39.53 79 LYS A C 1
ATOM 619 O O . LYS A 1 79 ? -6.853 -17.267 -22.269 1.00 39.53 79 LYS A O 1
ATOM 624 N N . ASP A 1 80 ? -6.313 -16.169 -24.152 1.00 35.28 80 ASP A N 1
ATOM 625 C CA . ASP A 1 80 ? -5.136 -15.485 -23.637 1.00 35.28 80 ASP A CA 1
ATOM 626 C C . ASP A 1 80 ? -5.588 -14.287 -22.807 1.00 35.28 80 ASP A C 1
ATOM 628 O O . ASP A 1 80 ? -5.789 -13.180 -23.306 1.00 35.28 80 ASP A O 1
ATOM 632 N N . VAL A 1 81 ? -5.753 -14.502 -21.502 1.00 40.69 81 VAL A N 1
ATOM 633 C CA . VAL A 1 81 ? -5.405 -13.432 -20.570 1.00 40.69 81 VAL A CA 1
ATOM 634 C C . VAL A 1 81 ? -3.887 -13.325 -20.699 1.00 40.69 81 VAL A C 1
ATOM 636 O O . VAL A 1 81 ? -3.213 -14.295 -20.337 1.00 40.69 81 VAL A O 1
ATOM 639 N N . PRO A 1 82 ? -3.313 -12.238 -21.249 1.00 47.00 82 PRO A N 1
ATOM 640 C CA . PRO A 1 82 ? -1.876 -12.061 -21.135 1.00 47.00 82 PRO A CA 1
ATOM 641 C C . PRO A 1 82 ? -1.578 -12.147 -19.641 1.00 47.00 82 PRO A C 1
ATOM 643 O O . PRO A 1 82 ? -2.194 -11.418 -18.862 1.00 47.00 82 PRO A O 1
ATOM 646 N N . ARG A 1 83 ? -0.727 -13.098 -19.227 1.00 65.44 83 ARG A N 1
ATOM 647 C CA . ARG A 1 83 ? -0.237 -13.177 -17.846 1.00 65.44 83 ARG A CA 1
ATOM 648 C C . ARG A 1 83 ? 0.535 -11.887 -17.597 1.00 65.44 83 ARG A C 1
ATOM 650 O O . ARG A 1 83 ? 1.714 -11.811 -17.904 1.00 65.44 83 ARG A O 1
ATOM 657 N N . GLY A 1 84 ? -0.192 -10.845 -17.210 1.00 86.44 84 GLY A N 1
ATOM 658 C CA . GLY A 1 84 ? 0.329 -9.520 -16.937 1.00 86.44 84 GLY A CA 1
ATOM 659 C C . GLY A 1 84 ? 0.982 -9.490 -15.566 1.00 86.44 84 GLY A C 1
ATOM 660 O O . GLY A 1 84 ? 1.322 -10.525 -14.988 1.00 86.44 84 GLY A O 1
ATOM 661 N N . GLY A 1 85 ? 1.139 -8.286 -15.038 1.00 94.56 85 GLY A N 1
ATOM 662 C CA . GLY A 1 85 ? 1.737 -8.085 -13.732 1.00 94.56 85 GLY A CA 1
ATOM 663 C C . GLY A 1 85 ? 3.005 -7.240 -13.792 1.00 94.56 85 GLY A C 1
ATOM 664 O O . GLY A 1 85 ? 3.479 -6.862 -14.871 1.00 94.56 85 GLY A O 1
ATOM 665 N N . PRO A 1 86 ? 3.542 -6.900 -12.615 1.00 96.88 86 PRO A N 1
ATOM 666 C CA . PRO A 1 86 ? 4.645 -5.957 -12.476 1.00 96.88 86 PRO A CA 1
ATOM 667 C C . PRO A 1 86 ? 5.918 -6.377 -13.217 1.00 96.88 86 PRO A C 1
ATOM 669 O O . PRO A 1 86 ? 6.573 -5.517 -13.799 1.00 96.88 86 PRO A O 1
ATOM 672 N N . MET A 1 87 ? 6.264 -7.671 -13.245 1.00 96.12 87 MET A N 1
ATOM 673 C CA . MET A 1 87 ? 7.471 -8.141 -13.943 1.00 96.12 87 MET A CA 1
ATOM 674 C C . MET A 1 87 ? 7.357 -7.940 -15.455 1.00 96.12 87 MET A C 1
ATOM 676 O O . MET A 1 87 ? 8.295 -7.474 -16.094 1.00 96.12 87 MET A O 1
ATOM 680 N N . VAL A 1 88 ? 6.193 -8.254 -16.023 1.00 95.62 88 VAL A N 1
ATOM 681 C CA . VAL A 1 88 ? 5.965 -8.149 -17.469 1.00 95.62 88 VAL A CA 1
ATOM 682 C C . VAL A 1 88 ? 5.987 -6.692 -17.918 1.00 95.62 88 VAL A C 1
ATOM 684 O O . VAL A 1 88 ? 6.596 -6.364 -18.935 1.00 95.62 88 VAL A O 1
ATOM 687 N N . GLU A 1 89 ? 5.375 -5.792 -17.145 1.00 96.50 89 GLU A N 1
ATOM 688 C CA . GLU A 1 89 ? 5.438 -4.357 -17.434 1.00 96.50 89 GLU A CA 1
ATOM 689 C C . GLU A 1 89 ? 6.860 -3.798 -17.251 1.00 96.50 89 GLU A C 1
ATOM 691 O O . GLU A 1 89 ? 7.298 -2.975 -18.053 1.00 96.50 89 GLU A O 1
ATOM 696 N N . TYR A 1 90 ? 7.613 -4.274 -16.256 1.00 96.38 90 TYR A N 1
ATOM 697 C CA . TYR A 1 90 ? 9.016 -3.902 -16.059 1.00 96.38 90 TYR A CA 1
ATOM 698 C C . TYR A 1 90 ? 9.891 -4.289 -17.265 1.00 96.38 90 TYR A C 1
ATOM 700 O O . TYR A 1 90 ? 10.582 -3.438 -17.828 1.00 96.38 90 TYR A O 1
ATOM 708 N N . GLU A 1 91 ? 9.809 -5.543 -17.723 1.00 95.12 91 GLU A N 1
ATOM 709 C CA . GLU A 1 91 ? 10.533 -6.028 -18.908 1.00 95.12 91 GLU A CA 1
ATOM 710 C C . GLU A 1 91 ? 10.124 -5.278 -20.180 1.00 95.12 91 GLU A C 1
ATOM 712 O O . GLU A 1 91 ? 10.970 -4.930 -21.008 1.00 95.12 91 GLU A O 1
ATOM 717 N N . LYS A 1 92 ? 8.830 -4.975 -20.325 1.00 95.75 92 LYS A N 1
ATOM 718 C CA . LYS A 1 92 ? 8.315 -4.176 -21.437 1.00 95.75 92 LYS A CA 1
ATOM 719 C C . LYS A 1 92 ? 8.919 -2.772 -21.450 1.00 95.75 92 LYS A C 1
ATOM 721 O O . LYS A 1 92 ? 9.346 -2.325 -22.514 1.00 95.75 92 LYS A O 1
ATOM 726 N N . ARG A 1 93 ? 9.001 -2.097 -20.297 1.00 96.25 93 ARG A N 1
ATOM 727 C CA . ARG A 1 93 ? 9.605 -0.757 -20.197 1.00 96.25 93 ARG A CA 1
ATOM 728 C C . ARG A 1 93 ? 11.101 -0.774 -20.522 1.00 96.25 93 ARG A C 1
ATOM 730 O O . ARG A 1 93 ? 11.568 0.125 -21.222 1.00 96.25 93 ARG A O 1
ATOM 737 N N . ILE A 1 94 ? 11.827 -1.823 -20.123 1.00 96.00 94 ILE A N 1
ATOM 738 C CA . ILE A 1 94 ? 13.221 -2.047 -20.548 1.00 96.00 94 ILE A CA 1
ATOM 739 C C . ILE A 1 94 ? 13.310 -2.197 -22.070 1.00 96.00 94 ILE A C 1
ATOM 741 O O . ILE A 1 94 ? 14.098 -1.513 -22.721 1.00 96.00 94 ILE A O 1
ATOM 745 N N . ALA A 1 95 ? 12.475 -3.057 -22.661 1.00 95.12 95 ALA A N 1
ATOM 746 C CA . ALA A 1 95 ? 12.488 -3.312 -24.100 1.00 95.12 95 ALA A CA 1
ATOM 747 C C . ALA A 1 95 ? 12.146 -2.063 -24.932 1.00 95.12 95 ALA A C 1
ATOM 749 O O . ALA A 1 95 ? 12.695 -1.879 -26.018 1.00 95.12 95 ALA A O 1
ATOM 750 N N . SER A 1 96 ? 11.267 -1.194 -24.424 1.00 96.56 96 SER A N 1
ATOM 751 C CA . SER A 1 96 ? 10.942 0.093 -25.054 1.00 96.56 96 SER A CA 1
ATOM 752 C C . SER A 1 96 ? 12.005 1.180 -24.862 1.00 96.56 96 SER A C 1
ATOM 754 O O . SER A 1 96 ? 11.971 2.182 -25.571 1.00 96.56 96 SER A O 1
ATOM 756 N N . GLY A 1 97 ? 12.951 0.993 -23.935 1.00 95.06 97 GLY A N 1
ATOM 757 C CA . GLY A 1 97 ? 13.964 1.991 -23.577 1.00 95.06 97 GLY A CA 1
ATOM 758 C C . GLY A 1 97 ? 13.515 3.031 -22.543 1.00 95.06 97 GLY A C 1
ATOM 759 O O . GLY A 1 97 ? 14.288 3.937 -22.235 1.00 95.06 97 GLY A O 1
ATOM 760 N N . ASP A 1 98 ? 12.308 2.895 -21.987 1.00 94.81 98 ASP A N 1
ATOM 761 C CA . ASP A 1 98 ? 11.781 3.744 -20.908 1.00 94.81 98 ASP A CA 1
ATOM 762 C C . ASP A 1 98 ? 12.471 3.463 -19.563 1.00 94.81 98 ASP A C 1
ATOM 764 O O . ASP A 1 98 ? 12.558 4.342 -18.703 1.00 94.81 98 ASP A O 1
ATOM 768 N N . LEU A 1 99 ? 12.977 2.239 -19.379 1.00 93.69 99 LEU A N 1
ATOM 769 C CA . LEU A 1 99 ? 13.800 1.839 -18.240 1.00 93.69 99 LEU A CA 1
ATOM 770 C C . LEU A 1 99 ? 15.130 1.248 -18.713 1.00 93.69 99 LEU A C 1
ATOM 772 O O . LEU A 1 99 ? 15.236 0.661 -19.787 1.00 93.69 99 LEU A O 1
ATOM 776 N N . VAL A 1 100 ? 16.152 1.395 -17.874 1.00 92.44 100 VAL A N 1
ATOM 777 C CA . VAL A 1 100 ? 17.435 0.700 -18.026 1.00 92.44 100 VAL A CA 1
ATOM 778 C C . VAL A 1 100 ? 17.366 -0.619 -17.256 1.00 92.44 100 VAL A C 1
ATOM 780 O O . VAL A 1 100 ? 16.626 -0.717 -16.278 1.00 92.44 100 VAL A O 1
ATOM 783 N N . ASP A 1 101 ? 18.154 -1.614 -17.669 1.00 90.25 101 ASP A N 1
ATOM 784 C CA . ASP A 1 101 ? 18.337 -2.853 -16.911 1.00 90.25 101 ASP A CA 1
ATOM 785 C C . ASP A 1 101 ? 18.717 -2.554 -15.449 1.00 90.25 101 ASP A C 1
ATOM 787 O O . ASP A 1 101 ? 19.757 -1.949 -15.166 1.00 90.25 101 ASP A O 1
ATOM 791 N N . GLY A 1 102 ? 17.861 -2.984 -14.523 1.00 88.31 102 GLY A N 1
ATOM 792 C CA . GLY A 1 102 ? 18.100 -2.871 -13.088 1.00 88.31 102 GLY A CA 1
ATOM 793 C C . GLY A 1 102 ? 19.193 -3.807 -12.574 1.00 88.31 102 GLY A C 1
ATOM 794 O O . GLY A 1 102 ? 19.571 -4.790 -13.215 1.00 88.31 102 GLY A O 1
ATOM 795 N N . ASP A 1 103 ? 19.684 -3.516 -11.369 1.00 91.19 103 ASP A N 1
ATOM 796 C CA . ASP A 1 103 ? 20.595 -4.412 -10.660 1.00 91.19 103 ASP A CA 1
ATOM 797 C C . ASP A 1 103 ? 19.889 -5.694 -10.171 1.00 91.19 103 ASP A C 1
ATOM 799 O O . ASP A 1 103 ? 18.666 -5.843 -10.244 1.00 91.19 103 ASP A O 1
ATOM 803 N N . SER A 1 104 ? 20.667 -6.644 -9.644 1.00 90.69 104 SER A N 1
ATOM 804 C CA . SER A 1 104 ? 20.126 -7.914 -9.150 1.00 90.69 104 SER A CA 1
ATOM 805 C C . SER A 1 104 ? 19.088 -7.738 -8.038 1.00 90.69 104 SER A C 1
ATOM 807 O O . SER A 1 104 ? 18.140 -8.511 -7.974 1.00 90.69 104 SER A O 1
ATOM 809 N N . PHE A 1 105 ? 19.229 -6.722 -7.180 1.00 91.00 105 PHE A N 1
ATOM 810 C CA . PHE A 1 105 ? 18.291 -6.488 -6.080 1.00 91.00 105 PHE A CA 1
ATOM 811 C C . PHE A 1 105 ? 16.953 -5.959 -6.589 1.00 91.00 105 PHE A C 1
ATOM 813 O O . PHE A 1 105 ? 15.898 -6.370 -6.103 1.00 91.00 105 PHE A O 1
ATOM 820 N N . GLN A 1 106 ? 16.986 -5.070 -7.579 1.00 92.94 106 GLN A N 1
ATOM 821 C CA . GLN A 1 106 ? 15.791 -4.564 -8.235 1.00 92.94 106 GLN A CA 1
ATOM 822 C C . GLN A 1 106 ? 15.036 -5.697 -8.941 1.00 92.94 106 GLN A C 1
ATOM 824 O O . GLN A 1 106 ? 13.825 -5.825 -8.750 1.00 92.94 106 GLN A O 1
ATOM 829 N N . VAL A 1 107 ? 15.752 -6.566 -9.666 1.00 94.19 107 VAL A N 1
ATOM 830 C CA . VAL A 1 107 ? 15.175 -7.746 -10.335 1.00 94.19 107 VAL A CA 1
ATOM 831 C C . VAL A 1 107 ? 14.563 -8.730 -9.325 1.00 94.19 107 VAL A C 1
ATOM 833 O O . VAL A 1 107 ? 13.433 -9.181 -9.505 1.00 94.19 107 VAL A O 1
ATOM 836 N N . ASP A 1 108 ? 15.252 -9.025 -8.223 1.00 94.62 108 ASP A N 1
ATOM 837 C CA . ASP A 1 108 ? 14.715 -9.900 -7.171 1.00 94.62 108 ASP A CA 1
ATOM 838 C C . ASP A 1 108 ? 13.454 -9.306 -6.517 1.00 94.62 108 ASP A C 1
ATOM 840 O O . ASP A 1 108 ? 12.512 -10.030 -6.175 1.00 94.62 108 ASP A O 1
ATOM 844 N N . THR A 1 109 ? 13.417 -7.980 -6.361 1.00 95.38 109 THR A N 1
ATOM 845 C CA . THR A 1 109 ? 12.288 -7.259 -5.760 1.00 95.38 109 THR A CA 1
ATOM 846 C C . THR A 1 109 ? 11.055 -7.297 -6.658 1.00 95.38 109 THR A C 1
ATOM 848 O O . THR A 1 109 ? 9.971 -7.650 -6.187 1.00 95.38 109 THR A O 1
ATOM 851 N N . ILE A 1 110 ? 11.202 -6.998 -7.954 1.00 96.38 110 ILE A N 1
ATOM 852 C CA . ILE A 1 110 ? 10.083 -7.066 -8.905 1.00 96.38 110 ILE A CA 1
ATOM 853 C C . ILE A 1 110 ? 9.555 -8.502 -9.048 1.00 96.38 110 ILE A C 1
ATOM 855 O O . ILE A 1 110 ? 8.350 -8.698 -9.177 1.00 96.38 110 ILE A O 1
ATOM 859 N N . GLN A 1 111 ? 10.411 -9.521 -8.902 1.00 96.44 111 GLN A N 1
ATOM 860 C CA . GLN A 1 111 ? 9.970 -10.917 -8.834 1.00 96.44 111 GLN A CA 1
ATOM 861 C C . GLN A 1 111 ? 9.120 -11.212 -7.591 1.00 96.44 111 GLN A C 1
ATOM 863 O O . GLN A 1 111 ? 8.154 -11.968 -7.689 1.00 96.44 111 GLN A O 1
ATOM 868 N N . GLN A 1 112 ? 9.435 -10.639 -6.421 1.00 97.31 112 GLN A N 1
ATOM 869 C CA . GLN A 1 112 ? 8.561 -10.793 -5.248 1.00 97.31 112 GLN A CA 1
ATOM 870 C C . GLN A 1 112 ? 7.219 -10.083 -5.448 1.00 97.31 112 GLN A C 1
ATOM 872 O O . GLN A 1 112 ? 6.184 -10.637 -5.088 1.00 97.31 112 GLN A O 1
ATOM 877 N N . LEU A 1 113 ? 7.219 -8.897 -6.061 1.00 97.12 113 LEU A N 1
ATOM 878 C CA . LEU A 1 113 ? 5.984 -8.183 -6.398 1.00 97.12 113 LEU A CA 1
ATOM 879 C C . LEU A 1 113 ? 5.139 -8.952 -7.421 1.00 97.12 113 LEU A C 1
ATOM 881 O O . LEU A 1 113 ? 3.918 -8.976 -7.304 1.00 97.12 113 LEU A O 1
ATOM 885 N N . GLN A 1 114 ? 5.775 -9.624 -8.383 1.00 97.44 114 GLN A N 1
ATOM 886 C CA . GLN A 1 114 ? 5.095 -10.506 -9.332 1.00 97.44 114 GLN A CA 1
ATOM 887 C C . GLN A 1 114 ? 4.441 -11.697 -8.632 1.00 97.44 114 GLN A C 1
ATOM 889 O O . GLN A 1 114 ? 3.281 -11.986 -8.900 1.00 97.44 114 GLN A O 1
ATOM 894 N N . ARG A 1 115 ? 5.138 -12.339 -7.688 1.00 96.81 115 ARG A N 1
ATOM 895 C CA . ARG A 1 115 ? 4.549 -13.419 -6.880 1.00 96.81 115 ARG A CA 1
ATOM 896 C C . ARG A 1 115 ? 3.354 -12.935 -6.070 1.00 96.81 115 ARG A C 1
ATOM 898 O O . ARG A 1 115 ? 2.326 -13.591 -6.066 1.00 96.81 115 ARG A O 1
ATOM 905 N N . LEU A 1 116 ? 3.465 -11.768 -5.431 1.00 96.50 116 LEU A N 1
ATOM 906 C CA . LEU A 1 116 ? 2.339 -11.178 -4.705 1.00 96.50 116 LEU A CA 1
ATOM 907 C C . LEU A 1 116 ? 1.152 -10.902 -5.639 1.00 96.50 116 LEU A C 1
ATOM 909 O O . LEU A 1 116 ? 0.008 -11.145 -5.266 1.00 96.50 116 LEU A O 1
ATOM 913 N N . TYR A 1 117 ? 1.411 -10.385 -6.840 1.00 96.44 117 TYR A N 1
ATOM 914 C CA . TYR A 1 117 ? 0.378 -10.172 -7.850 1.00 96.44 117 TYR A CA 1
ATOM 915 C C . TYR A 1 117 ? -0.319 -11.487 -8.226 1.00 96.44 117 TYR A C 1
ATOM 917 O O . TYR A 1 117 ? -1.546 -11.546 -8.211 1.00 96.44 117 TYR A O 1
ATOM 925 N N . GLU A 1 118 ? 0.448 -12.540 -8.506 1.00 95.50 118 GLU A N 1
ATOM 926 C CA . GLU A 1 118 ? -0.076 -13.871 -8.831 1.00 95.50 118 GLU A CA 1
ATOM 927 C C . GLU A 1 118 ? -0.905 -14.444 -7.676 1.00 95.50 118 GLU A C 1
ATOM 929 O O . GLU A 1 118 ? -2.051 -14.830 -7.894 1.00 95.50 118 GLU A O 1
ATOM 934 N N . ASP A 1 119 ? -0.394 -14.385 -6.443 1.00 95.00 119 ASP A N 1
ATOM 935 C CA . ASP A 1 119 ? -1.109 -14.828 -5.244 1.00 95.00 119 ASP A CA 1
ATOM 936 C C . ASP A 1 119 ? -2.445 -14.082 -5.075 1.00 95.00 119 ASP A C 1
ATOM 938 O O . ASP A 1 119 ? -3.464 -14.691 -4.743 1.00 95.00 119 ASP A O 1
ATOM 942 N N . LEU A 1 120 ? -2.474 -12.764 -5.311 1.00 94.12 120 LEU A N 1
ATOM 943 C CA . LEU A 1 120 ? -3.700 -11.961 -5.238 1.00 94.12 120 LEU A CA 1
ATOM 944 C C . LEU A 1 120 ? -4.711 -12.347 -6.320 1.00 94.12 120 LEU A C 1
ATOM 946 O O . LEU A 1 120 ? -5.900 -12.425 -6.022 1.00 94.12 120 LEU A O 1
ATOM 950 N N . VAL A 1 121 ? -4.250 -12.587 -7.551 1.00 92.75 121 VAL A N 1
ATOM 951 C CA . VAL A 1 121 ? -5.109 -13.006 -8.669 1.00 92.75 121 VAL A CA 1
ATOM 952 C C . VAL A 1 121 ? -5.678 -14.401 -8.415 1.00 92.75 121 VAL A C 1
ATOM 954 O O . VAL A 1 121 ? -6.875 -14.614 -8.583 1.00 92.75 121 VAL A O 1
ATOM 957 N N . GLU A 1 122 ? -4.858 -15.344 -7.954 1.00 92.31 122 GLU A N 1
ATOM 958 C CA . GLU A 1 122 ? -5.298 -16.708 -7.638 1.00 92.31 122 GLU A CA 1
ATOM 959 C C . GLU A 1 122 ? -6.295 -16.752 -6.471 1.00 92.31 122 GLU A C 1
ATOM 961 O O . GLU A 1 122 ? -7.156 -17.631 -6.421 1.00 92.31 122 GLU A O 1
ATOM 966 N N . ASN A 1 123 ? -6.205 -15.793 -5.545 1.00 91.56 123 ASN A N 1
ATOM 967 C CA . ASN A 1 123 ? -7.041 -15.721 -4.349 1.00 91.56 123 ASN A CA 1
ATOM 968 C C . ASN A 1 123 ? -8.056 -14.563 -4.388 1.00 91.56 123 ASN A C 1
ATOM 970 O O . ASN A 1 123 ? -8.508 -14.125 -3.330 1.00 91.56 123 ASN A O 1
ATOM 974 N N . GLU A 1 124 ? -8.442 -14.072 -5.572 1.00 89.44 124 GLU A N 1
ATOM 975 C CA . GLU A 1 124 ? -9.308 -12.891 -5.737 1.00 89.44 124 GLU A CA 1
ATOM 976 C C . GLU A 1 124 ? -10.616 -12.986 -4.931 1.00 89.44 124 GLU A C 1
ATOM 978 O O . GLU A 1 124 ? -10.948 -12.081 -4.154 1.00 89.44 124 GLU A O 1
ATOM 983 N N . GLU A 1 125 ? -11.328 -14.111 -5.059 1.00 85.81 125 GLU A N 1
ATOM 984 C CA . GLU A 1 125 ? -12.592 -14.360 -4.355 1.00 85.81 125 GLU A CA 1
ATOM 985 C C . GLU A 1 125 ? -12.391 -14.479 -2.837 1.00 85.81 125 GLU A C 1
ATOM 987 O O . GLU A 1 125 ? -13.158 -13.918 -2.051 1.00 85.81 125 GLU A O 1
ATOM 992 N N . ALA A 1 126 ? -11.339 -15.186 -2.411 1.00 86.62 126 ALA A N 1
ATOM 993 C CA . ALA A 1 126 ? -11.040 -15.420 -0.999 1.00 86.62 126 ALA A CA 1
ATOM 994 C C . ALA A 1 126 ? -10.621 -14.130 -0.277 1.00 86.62 126 ALA A C 1
ATOM 996 O O . ALA A 1 126 ? -10.994 -13.909 0.876 1.00 86.62 126 ALA A O 1
ATOM 997 N N . CYS A 1 127 ? -9.895 -13.259 -0.976 1.00 85.12 127 CYS A N 1
ATOM 998 C CA . CYS A 1 127 ? -9.512 -11.932 -0.512 1.00 85.12 127 CYS A CA 1
ATOM 999 C C . CYS A 1 127 ? -10.669 -10.921 -0.581 1.00 85.12 127 CYS A C 1
ATOM 1001 O O . CYS A 1 127 ? -10.537 -9.829 -0.041 1.00 85.12 127 CYS A O 1
ATOM 1003 N N . GLN A 1 128 ? -11.804 -11.247 -1.215 1.00 85.06 128 GLN A N 1
ATOM 1004 C CA . GLN A 1 128 ? -12.928 -10.318 -1.406 1.00 85.06 128 GLN A CA 1
ATOM 1005 C C . GLN A 1 128 ? -12.495 -9.012 -2.106 1.00 85.06 128 GLN A C 1
ATOM 1007 O O . GLN A 1 128 ? -12.948 -7.915 -1.758 1.00 85.06 128 GLN A O 1
ATOM 1012 N N . LEU A 1 129 ? -11.591 -9.130 -3.088 1.00 81.06 129 LEU A N 1
ATOM 1013 C CA . LEU A 1 129 ? -11.051 -7.987 -3.842 1.00 81.06 129 LEU A CA 1
ATOM 1014 C C . LEU A 1 129 ? -12.101 -7.330 -4.739 1.00 81.06 129 LEU A C 1
ATOM 1016 O O . LEU A 1 129 ? -11.944 -6.171 -5.130 1.00 81.06 129 LEU A O 1
ATOM 1020 N N . ASP A 1 130 ? -13.171 -8.065 -5.032 1.00 76.81 130 ASP A N 1
ATOM 1021 C CA . ASP A 1 130 ? -14.229 -7.661 -5.934 1.00 76.81 130 ASP A CA 1
ATOM 1022 C C . ASP A 1 130 ? -14.944 -6.369 -5.516 1.00 76.81 130 ASP A C 1
ATOM 1024 O O . ASP A 1 130 ? -15.359 -6.188 -4.371 1.00 76.81 130 ASP A O 1
ATOM 1028 N N . ARG A 1 131 ? -15.112 -5.511 -6.533 1.00 63.59 131 ARG A N 1
ATOM 1029 C CA . ARG A 1 131 ? -16.084 -4.426 -6.741 1.00 63.59 131 ARG A CA 1
ATOM 1030 C C . ARG A 1 131 ? -16.594 -3.724 -5.471 1.00 63.59 131 ARG A C 1
ATOM 1032 O O . ARG A 1 131 ? -17.374 -4.291 -4.708 1.00 63.59 131 ARG A O 1
ATOM 1039 N N . TYR A 1 132 ? -16.323 -2.411 -5.378 1.00 58.91 132 TYR A N 1
ATOM 1040 C CA . TYR A 1 132 ? -17.180 -1.435 -4.680 1.00 58.91 132 TYR A CA 1
ATOM 1041 C C . TYR A 1 132 ? -18.635 -1.822 -4.911 1.00 58.91 132 TYR A C 1
ATOM 1043 O O . TYR A 1 132 ? -19.110 -1.646 -6.032 1.00 58.91 132 TYR A O 1
ATOM 1051 N N . GLN A 1 133 ? -19.313 -2.435 -3.935 1.00 48.75 133 GLN A N 1
ATOM 1052 C CA . GLN A 1 133 ? -20.640 -2.984 -4.185 1.00 48.75 133 GLN A CA 1
ATOM 1053 C C . GLN A 1 133 ? -21.512 -1.866 -4.753 1.00 48.75 133 GLN A C 1
ATOM 1055 O O . GLN A 1 133 ? -21.917 -0.956 -4.035 1.00 48.75 133 GLN A O 1
ATOM 1060 N N . SER A 1 134 ? -21.818 -1.942 -6.050 1.00 41.53 134 SER A N 1
ATOM 1061 C CA . SER A 1 134 ? -22.926 -1.218 -6.640 1.00 41.53 134 SER A CA 1
ATOM 1062 C C . SER A 1 134 ? -24.161 -1.823 -5.989 1.00 41.53 134 SER A C 1
ATOM 1064 O O . SER A 1 134 ? -24.711 -2.837 -6.434 1.00 41.53 134 SER A O 1
ATOM 1066 N N . SER A 1 135 ? -24.509 -1.256 -4.841 1.00 42.09 135 SER A N 1
ATOM 1067 C CA . SER A 1 135 ? -25.737 -1.482 -4.111 1.00 42.09 135 SER A CA 1
ATOM 1068 C C . SER A 1 135 ? -26.889 -1.037 -5.002 1.00 42.09 135 SER A C 1
ATOM 1070 O O . SER A 1 135 ? -27.410 0.059 -4.844 1.00 42.09 135 SER A O 1
ATOM 1072 N N . GLU A 1 136 ? -27.293 -1.876 -5.954 1.00 43.94 136 GLU A N 1
ATOM 1073 C CA . GLU A 1 136 ? -28.485 -1.593 -6.754 1.00 43.94 136 GLU A CA 1
ATOM 1074 C C . GLU A 1 136 ? -29.564 -2.664 -6.669 1.00 43.94 136 GLU A C 1
ATOM 1076 O O . GLU A 1 136 ? -30.725 -2.342 -6.908 1.00 43.94 136 GLU A O 1
ATOM 1081 N N . LYS A 1 137 ? -29.292 -3.921 -6.286 1.00 43.22 137 LYS A N 1
ATOM 1082 C CA . LYS A 1 137 ? -30.368 -4.932 -6.247 1.00 43.22 137 LYS A CA 1
ATOM 1083 C C . LYS A 1 137 ? -30.286 -5.870 -5.038 1.00 43.22 137 LYS A C 1
ATOM 1085 O O . LYS A 1 137 ? -29.394 -6.703 -4.918 1.00 43.22 137 LYS A O 1
ATOM 1090 N N . SER A 1 138 ? -31.321 -5.772 -4.192 1.00 43.16 138 SER A N 1
ATOM 1091 C CA . SER A 1 138 ? -31.752 -6.739 -3.163 1.00 43.16 138 SER A CA 1
ATOM 1092 C C . SER A 1 138 ? -31.127 -6.647 -1.753 1.00 43.16 138 SER A C 1
ATOM 1094 O O . SER A 1 138 ? -30.667 -7.645 -1.190 1.00 43.16 138 SER A O 1
ATOM 1096 N N . GLY A 1 139 ? -31.241 -5.478 -1.110 1.00 47.28 139 GLY A N 1
ATOM 1097 C CA . GLY A 1 139 ? -30.851 -5.249 0.296 1.00 47.28 139 GLY A CA 1
ATOM 1098 C C . GLY A 1 139 ? -31.650 -6.021 1.363 1.00 47.28 139 GLY A C 1
ATOM 1099 O O . GLY A 1 139 ? -31.216 -6.109 2.504 1.00 47.28 139 GLY A O 1
ATOM 1100 N N . ARG A 1 140 ? -32.790 -6.643 1.023 1.00 50.00 140 ARG A N 1
ATOM 1101 C CA . ARG A 1 140 ? -33.643 -7.344 2.009 1.00 50.00 140 ARG A CA 1
ATOM 1102 C C . ARG A 1 140 ? -33.391 -8.854 2.110 1.00 50.00 140 ARG A C 1
ATOM 1104 O O . ARG A 1 140 ? -33.690 -9.455 3.133 1.00 50.00 140 ARG A O 1
ATOM 1111 N N . ARG A 1 141 ? -32.824 -9.473 1.066 1.00 49.31 141 ARG A N 1
ATOM 1112 C CA . ARG A 1 141 ? -32.527 -10.918 1.053 1.00 49.31 141 ARG A CA 1
ATOM 1113 C C . ARG A 1 141 ? -31.148 -11.224 1.636 1.00 49.31 141 ARG A C 1
ATOM 1115 O O . ARG A 1 141 ? -31.010 -12.210 2.341 1.00 49.31 141 ARG A O 1
ATOM 1122 N N . ARG A 1 142 ? -30.150 -10.360 1.419 1.00 49.62 142 ARG A N 1
ATOM 1123 C CA . ARG A 1 142 ? -28.760 -10.611 1.838 1.00 49.62 142 ARG A CA 1
ATOM 1124 C C . ARG A 1 142 ? -28.591 -10.688 3.362 1.00 49.62 142 ARG A C 1
ATOM 1126 O O . ARG A 1 142 ? -27.954 -11.624 3.815 1.00 49.62 142 ARG A O 1
ATOM 1133 N N . TRP A 1 143 ? -29.244 -9.806 4.133 1.00 55.94 143 TRP A N 1
ATOM 1134 C CA . TRP A 1 143 ? -29.203 -9.801 5.612 1.00 55.94 143 TRP A CA 1
ATOM 1135 C C . TRP A 1 143 ? -29.665 -11.122 6.250 1.00 55.94 143 TRP A C 1
ATOM 1137 O O . TRP A 1 143 ? -29.167 -11.520 7.300 1.00 55.94 143 TRP A O 1
ATOM 1147 N N . LEU A 1 144 ? -30.597 -11.824 5.597 1.00 51.84 144 LEU A N 1
ATOM 1148 C CA . LEU A 1 144 ? -31.106 -13.111 6.072 1.00 51.84 144 LEU A CA 1
ATOM 1149 C C . LEU A 1 144 ? -30.166 -14.281 5.731 1.00 51.84 144 LEU A C 1
ATOM 1151 O O . LEU A 1 144 ? -30.130 -15.254 6.477 1.00 51.84 144 LEU A O 1
ATOM 1155 N N . TRP A 1 145 ? -29.373 -14.183 4.657 1.00 51.38 145 TRP A N 1
ATOM 1156 C CA . TRP A 1 145 ? -28.436 -15.240 4.240 1.00 51.38 145 TRP A CA 1
ATOM 1157 C C . TRP A 1 145 ? -27.014 -15.050 4.786 1.00 51.38 145 TRP A C 1
ATOM 1159 O O . TRP A 1 145 ? -26.306 -16.034 4.981 1.00 51.38 145 TRP A O 1
ATOM 1169 N N . SER A 1 146 ? -26.602 -13.823 5.119 1.00 49.22 146 SER A N 1
ATOM 1170 C CA . SER A 1 146 ? -25.285 -13.544 5.715 1.00 49.22 146 SER A CA 1
ATOM 1171 C C . SER A 1 146 ? -25.138 -14.031 7.164 1.00 49.22 146 SER A C 1
ATOM 1173 O O . SER A 1 146 ? -24.031 -14.039 7.691 1.00 49.22 146 SER A O 1
ATOM 1175 N N . ARG A 1 147 ? -26.223 -14.495 7.802 1.00 51.16 147 ARG A N 1
ATOM 1176 C CA . ARG A 1 147 ? -26.189 -15.203 9.096 1.00 51.16 147 ARG A CA 1
ATOM 1177 C C . ARG A 1 147 ? -26.026 -16.723 8.985 1.00 51.16 147 ARG A C 1
ATOM 1179 O O . ARG A 1 147 ? -25.807 -17.363 10.007 1.00 51.16 147 ARG A O 1
ATOM 1186 N N . LEU A 1 148 ? -26.161 -17.297 7.787 1.00 51.50 148 LEU A N 1
ATOM 1187 C CA . LEU A 1 148 ? -26.150 -18.753 7.570 1.00 51.50 148 LEU A CA 1
ATOM 1188 C C . LEU A 1 148 ? -24.885 -19.258 6.867 1.00 51.50 148 LEU A C 1
ATOM 1190 O O . LEU A 1 148 ? -24.662 -20.464 6.810 1.00 51.50 148 LEU A O 1
ATOM 1194 N N . ILE A 1 149 ? -24.050 -18.355 6.355 1.00 50.38 149 ILE A N 1
ATOM 1195 C CA . ILE A 1 149 ? -22.767 -18.700 5.747 1.00 50.38 149 ILE A CA 1
ATOM 1196 C C . ILE A 1 149 ? -21.703 -18.520 6.826 1.00 50.38 149 ILE A C 1
ATOM 1198 O O . ILE A 1 149 ? -21.516 -17.417 7.340 1.00 50.38 149 ILE A O 1
ATOM 1202 N N . ALA A 1 150 ? -21.048 -19.621 7.198 1.00 40.59 150 ALA A N 1
ATOM 1203 C CA . ALA A 1 150 ? -19.863 -19.594 8.043 1.00 40.59 150 ALA A CA 1
ATOM 1204 C C . ALA A 1 150 ? -18.887 -18.569 7.457 1.00 40.59 150 ALA A C 1
ATOM 1206 O O . ALA A 1 150 ? -18.518 -18.686 6.289 1.00 40.59 150 ALA A O 1
ATOM 1207 N N . GLN A 1 151 ? -18.527 -17.547 8.239 1.00 49.91 151 GLN A N 1
ATOM 1208 C CA . GLN A 1 151 ? -17.519 -16.583 7.812 1.00 49.91 151 GLN A CA 1
ATOM 1209 C C . GLN A 1 151 ? -16.253 -17.385 7.483 1.00 49.91 151 GLN A C 1
ATOM 1211 O O . GLN A 1 151 ? -15.742 -18.065 8.380 1.00 49.91 151 GLN A O 1
ATOM 1216 N N . PRO A 1 152 ? -15.780 -17.387 6.221 1.00 48.41 152 PRO A N 1
ATOM 1217 C CA . PRO A 1 152 ? -14.491 -17.983 5.914 1.00 48.41 152 PRO A CA 1
ATOM 1218 C C . PRO A 1 152 ? -13.438 -17.298 6.789 1.00 48.41 152 PRO A C 1
ATOM 1220 O O . PRO A 1 152 ? -13.634 -16.161 7.224 1.00 48.41 152 PRO A O 1
ATOM 1223 N N . SER A 1 153 ? -12.366 -18.025 7.108 1.00 50.28 153 SER A N 1
ATOM 1224 C CA . SER A 1 153 ? -11.257 -17.554 7.943 1.00 50.28 153 SER A CA 1
ATOM 1225 C C . SER A 1 153 ? -10.965 -16.072 7.693 1.00 50.28 153 SER A C 1
ATOM 1227 O O . SER A 1 153 ? -10.610 -15.690 6.585 1.00 50.28 153 SER A O 1
ATOM 1229 N N . THR A 1 154 ? -11.132 -15.248 8.725 1.00 62.50 154 THR A N 1
ATOM 1230 C CA . THR A 1 154 ? -11.097 -13.774 8.685 1.00 62.50 154 THR A CA 1
ATOM 1231 C C . THR A 1 154 ? -9.733 -13.171 8.328 1.00 62.50 154 THR A C 1
ATOM 1233 O O . THR A 1 154 ? -9.589 -11.954 8.259 1.00 62.50 154 THR A O 1
ATOM 1236 N N . GLN A 1 155 ? -8.717 -14.003 8.099 1.00 67.88 155 GLN A N 1
ATOM 1237 C CA . GLN A 1 155 ? -7.399 -13.572 7.647 1.00 67.88 155 GLN A CA 1
ATOM 1238 C C . GLN A 1 155 ? -7.258 -13.815 6.151 1.00 67.88 155 GLN A C 1
ATOM 1240 O O . GLN A 1 155 ? -7.612 -14.888 5.662 1.00 67.88 155 GLN A O 1
ATOM 1245 N N . SER A 1 156 ? -6.702 -12.824 5.452 1.00 76.69 156 SER A N 1
ATOM 1246 C CA . SER A 1 156 ? -6.385 -12.964 4.034 1.00 76.69 156 SER A CA 1
ATOM 1247 C C . SER A 1 156 ? -5.459 -14.164 3.816 1.00 76.69 156 SER A C 1
ATOM 1249 O O . SER A 1 156 ? -4.487 -14.316 4.568 1.00 76.69 156 SER A O 1
ATOM 1251 N N . PRO A 1 157 ? -5.717 -15.007 2.801 1.00 84.81 157 PRO A N 1
ATOM 1252 C CA . PRO A 1 157 ? -4.792 -16.075 2.429 1.00 84.81 157 PRO A CA 1
ATOM 1253 C C . PRO A 1 157 ? -3.458 -15.522 1.908 1.00 84.81 157 PRO A C 1
ATOM 1255 O O . PRO A 1 157 ? -2.445 -16.220 1.960 1.00 84.81 157 PRO A O 1
ATOM 1258 N N . VAL A 1 158 ? -3.440 -14.264 1.456 1.00 91.31 158 VAL A N 1
ATOM 1259 C CA . VAL A 1 158 ? -2.269 -13.607 0.878 1.00 91.31 158 VAL A CA 1
ATOM 1260 C C . VAL A 1 158 ? -1.613 -12.688 1.904 1.00 91.31 158 VAL A C 1
ATOM 1262 O O . VAL A 1 158 ? -2.267 -11.893 2.581 1.00 91.31 158 VAL A O 1
ATOM 1265 N N . LYS A 1 159 ? -0.286 -12.770 2.007 1.00 91.12 159 LYS A N 1
ATOM 1266 C CA . LYS A 1 159 ? 0.517 -11.859 2.829 1.00 91.12 159 LYS A CA 1
ATOM 1267 C C . LYS A 1 159 ? 1.079 -10.750 1.956 1.00 91.12 159 LYS A C 1
ATOM 1269 O O . LYS A 1 159 ? 1.575 -11.021 0.873 1.00 91.12 159 LYS A O 1
ATOM 1274 N N . GLY A 1 160 ? 1.033 -9.519 2.451 1.00 92.94 160 GLY A N 1
ATOM 1275 C CA . GLY A 1 160 ? 1.636 -8.385 1.757 1.00 92.94 160 GLY A CA 1
ATOM 1276 C C . GLY A 1 160 ? 3.162 -8.331 1.885 1.00 92.94 160 GLY A C 1
ATOM 1277 O O . GLY A 1 160 ? 3.788 -9.226 2.463 1.00 92.94 160 GLY A O 1
ATOM 1278 N N . LEU A 1 161 ? 3.759 -7.265 1.348 1.00 94.94 161 LEU A N 1
ATOM 1279 C CA . LEU A 1 161 ? 5.212 -7.086 1.259 1.00 94.94 161 LEU A CA 1
ATOM 1280 C C . LEU A 1 161 ? 5.679 -5.773 1.901 1.00 94.94 161 LEU A C 1
ATOM 1282 O O . LEU A 1 161 ? 4.991 -4.762 1.855 1.00 94.94 161 LEU A O 1
ATOM 1286 N N . TYR A 1 162 ? 6.881 -5.778 2.474 1.00 95.06 162 TYR A N 1
ATOM 1287 C CA . TYR A 1 162 ? 7.552 -4.574 2.970 1.00 95.06 162 TYR A CA 1
ATOM 1288 C C . TYR A 1 162 ? 8.858 -4.382 2.198 1.00 95.06 162 TYR A C 1
ATOM 1290 O O . TYR A 1 162 ? 9.799 -5.164 2.358 1.00 95.06 162 TYR A O 1
ATOM 1298 N N . LEU A 1 163 ? 8.896 -3.372 1.333 1.00 94.12 163 LEU A N 1
ATOM 1299 C CA . LEU A 1 163 ? 10.056 -2.995 0.537 1.00 94.12 163 LEU A CA 1
ATOM 1300 C C . LEU A 1 163 ? 10.956 -2.079 1.364 1.00 94.12 163 LEU A C 1
ATOM 1302 O O . LEU A 1 163 ? 10.520 -1.035 1.839 1.00 94.12 163 LEU A O 1
ATOM 1306 N N . TYR A 1 164 ? 12.225 -2.450 1.512 1.00 92.25 164 TYR A N 1
ATOM 1307 C CA . TYR A 1 164 ? 13.204 -1.652 2.242 1.00 92.25 164 TYR A CA 1
ATOM 1308 C C . TYR A 1 164 ? 14.511 -1.563 1.462 1.00 92.25 164 TYR A C 1
ATOM 1310 O O . TYR A 1 164 ? 14.958 -2.531 0.845 1.00 92.25 164 TYR A O 1
ATOM 1318 N N . GLY A 1 165 ? 15.148 -0.397 1.496 1.00 90.69 165 GLY A N 1
ATOM 1319 C CA . GLY A 1 165 ? 16.417 -0.183 0.807 1.00 90.69 165 GLY A CA 1
ATOM 1320 C C . GLY A 1 165 ? 16.931 1.242 0.947 1.00 90.69 165 GLY A C 1
ATOM 1321 O O . GLY A 1 165 ? 16.307 2.086 1.584 1.00 90.69 165 GLY A O 1
ATOM 1322 N N . GLY A 1 166 ? 18.085 1.521 0.341 1.00 89.88 166 GLY A N 1
ATOM 1323 C CA . GLY A 1 166 ? 18.650 2.871 0.314 1.00 89.88 166 GLY A CA 1
ATOM 1324 C C . GLY A 1 166 ? 17.778 3.877 -0.449 1.00 89.88 166 GLY A C 1
ATOM 1325 O O . GLY A 1 166 ? 16.793 3.525 -1.101 1.00 89.88 166 GLY A O 1
ATOM 1326 N N . VAL A 1 167 ? 18.157 5.152 -0.385 1.00 89.50 167 VAL A N 1
ATOM 1327 C CA . VAL A 1 167 ? 17.549 6.201 -1.216 1.00 89.50 167 VAL A CA 1
ATOM 1328 C C . VAL A 1 167 ? 17.957 5.981 -2.675 1.00 89.50 167 VAL A C 1
ATOM 1330 O O . VAL A 1 167 ? 19.109 5.656 -2.953 1.00 89.50 167 VAL A O 1
ATOM 1333 N N . GLY A 1 168 ? 17.017 6.157 -3.606 1.00 88.38 168 GLY A N 1
ATOM 1334 C CA . GLY A 1 168 ? 17.293 6.053 -5.042 1.00 88.38 168 GLY A CA 1
ATOM 1335 C C . GLY A 1 168 ? 17.409 4.626 -5.590 1.00 88.38 168 GLY A C 1
ATOM 1336 O O . GLY A 1 168 ? 17.802 4.463 -6.737 1.00 88.38 168 GLY A O 1
ATOM 1337 N N . THR A 1 169 ? 17.038 3.591 -4.827 1.00 90.75 169 THR A N 1
ATOM 1338 C CA . THR A 1 169 ? 17.055 2.188 -5.301 1.00 90.75 169 THR A CA 1
ATOM 1339 C C . THR A 1 169 ? 15.820 1.797 -6.128 1.00 90.75 169 THR A C 1
ATOM 1341 O O . THR A 1 169 ? 15.654 0.638 -6.498 1.00 90.75 169 THR A O 1
ATOM 1344 N N . GLY A 1 170 ? 14.925 2.751 -6.408 1.00 91.94 170 GLY A N 1
ATOM 1345 C CA . GLY A 1 170 ? 13.757 2.546 -7.268 1.00 91.94 170 GLY A CA 1
ATOM 1346 C C . GLY A 1 170 ? 12.544 1.887 -6.603 1.00 91.94 170 GLY A C 1
ATOM 1347 O O . GLY A 1 170 ? 11.640 1.487 -7.321 1.00 91.94 170 GLY A O 1
ATOM 1348 N N . LYS A 1 171 ? 12.477 1.785 -5.267 1.00 93.50 171 LYS A N 1
ATOM 1349 C CA . LYS A 1 171 ? 11.352 1.138 -4.549 1.00 93.50 171 LYS A CA 1
ATOM 1350 C C . LYS A 1 171 ? 9.994 1.721 -4.940 1.00 93.50 171 LYS A C 1
ATOM 1352 O O . LYS A 1 171 ? 9.116 0.960 -5.322 1.00 93.50 171 LYS A O 1
ATOM 1357 N N . THR A 1 172 ? 9.871 3.048 -4.932 1.00 93.19 172 THR A N 1
ATOM 1358 C CA . THR A 1 172 ? 8.650 3.756 -5.335 1.00 93.19 172 THR A CA 1
ATOM 1359 C C . THR A 1 172 ? 8.241 3.389 -6.761 1.00 93.19 172 THR A C 1
ATOM 1361 O O . THR A 1 172 ? 7.092 3.040 -6.985 1.00 93.19 172 THR A O 1
ATOM 1364 N N . MET A 1 173 ? 9.193 3.335 -7.701 1.00 94.88 173 MET A N 1
ATOM 1365 C CA . MET A 1 173 ? 8.935 2.916 -9.086 1.00 94.88 173 MET A CA 1
ATOM 1366 C C . MET A 1 173 ? 8.462 1.456 -9.174 1.00 94.88 173 MET A C 1
ATOM 1368 O O . MET A 1 173 ? 7.524 1.154 -9.905 1.00 94.88 173 MET A O 1
ATOM 1372 N N . LEU A 1 174 ? 9.064 0.540 -8.412 1.00 95.88 174 LEU A N 1
ATOM 1373 C CA . LEU A 1 174 ? 8.616 -0.857 -8.375 1.00 95.88 174 LEU A CA 1
ATOM 1374 C C . LEU A 1 174 ? 7.211 -0.982 -7.770 1.00 95.88 174 LEU A C 1
ATOM 1376 O O . LEU A 1 174 ? 6.396 -1.778 -8.238 1.00 95.88 174 LEU A O 1
ATOM 1380 N N . MET A 1 175 ? 6.921 -0.179 -6.749 1.00 95.44 175 MET A N 1
ATOM 1381 C CA . MET A 1 175 ? 5.614 -0.117 -6.107 1.00 95.44 175 MET A CA 1
ATOM 1382 C C . MET A 1 175 ? 4.551 0.490 -7.036 1.00 95.44 175 MET A C 1
ATOM 1384 O O . MET A 1 175 ? 3.425 -0.007 -7.067 1.00 95.44 175 MET A O 1
ATOM 1388 N N . ASP A 1 176 ? 4.917 1.493 -7.845 1.00 95.62 176 ASP A N 1
ATOM 1389 C CA . ASP A 1 176 ? 4.087 2.048 -8.923 1.00 95.62 176 ASP A CA 1
ATOM 1390 C C . ASP A 1 176 ? 3.718 0.957 -9.926 1.00 95.62 176 ASP A C 1
ATOM 1392 O O . ASP A 1 176 ? 2.536 0.722 -10.175 1.00 95.62 176 ASP A O 1
ATOM 1396 N N . LEU A 1 177 ? 4.720 0.233 -10.436 1.00 95.81 177 LEU A N 1
ATOM 1397 C CA . LEU A 1 177 ? 4.517 -0.867 -11.379 1.00 95.81 177 LEU A CA 1
ATOM 1398 C C . LEU A 1 177 ? 3.576 -1.930 -10.812 1.00 95.81 177 LEU A C 1
ATOM 1400 O O . LEU A 1 177 ? 2.660 -2.371 -11.498 1.00 95.81 177 LEU A O 1
ATOM 1404 N N . PHE A 1 178 ? 3.759 -2.327 -9.555 1.00 97.06 178 PHE A N 1
ATOM 1405 C CA . PHE A 1 178 ? 2.847 -3.261 -8.901 1.00 97.06 178 PHE A CA 1
ATOM 1406 C C . PHE A 1 178 ? 1.421 -2.708 -8.820 1.00 97.06 178 PHE A C 1
ATOM 1408 O O . PHE A 1 178 ? 0.480 -3.368 -9.263 1.00 97.06 178 PHE A O 1
ATOM 1415 N N . TYR A 1 179 ? 1.250 -1.494 -8.296 1.00 96.50 179 TYR A N 1
ATOM 1416 C CA . TYR A 1 179 ? -0.070 -0.911 -8.078 1.00 96.50 179 TYR A CA 1
ATOM 1417 C C . TYR A 1 179 ? -0.837 -0.666 -9.385 1.00 96.50 179 TYR A C 1
ATOM 1419 O O . TYR A 1 179 ? -2.049 -0.904 -9.443 1.00 96.50 179 TYR A O 1
ATOM 1427 N N . GLU A 1 180 ? -0.150 -0.213 -10.435 1.00 95.69 180 GLU A N 1
ATOM 1428 C CA . GLU A 1 180 ? -0.718 0.032 -11.765 1.00 95.69 180 GLU A CA 1
ATOM 1429 C C . GLU A 1 180 ? -1.230 -1.253 -12.421 1.00 95.69 180 GLU A C 1
ATOM 1431 O O . GLU A 1 180 ? -2.273 -1.228 -13.073 1.00 95.69 180 GLU A O 1
ATOM 1436 N N . GLN A 1 181 ? -0.544 -2.380 -12.207 1.00 96.00 181 GLN A N 1
ATOM 1437 C CA . GLN A 1 181 ? -0.903 -3.664 -12.816 1.00 96.00 181 GLN A CA 1
ATOM 1438 C C . GLN A 1 181 ? -2.051 -4.389 -12.098 1.00 96.00 181 GLN A C 1
ATOM 1440 O O . GLN A 1 181 ? -2.660 -5.290 -12.677 1.00 96.00 181 GLN A O 1
ATOM 1445 N N . LEU A 1 182 ? -2.397 -3.999 -10.866 1.00 94.38 182 LEU A N 1
ATOM 1446 C CA . LEU A 1 182 ? -3.581 -4.533 -10.184 1.00 94.38 182 LEU A CA 1
ATOM 1447 C C . LEU A 1 182 ? -4.867 -4.161 -10.955 1.00 94.38 182 LEU A C 1
ATOM 1449 O O . LEU A 1 182 ? -5.031 -2.985 -11.302 1.00 94.38 182 LEU A O 1
ATOM 1453 N N . PRO A 1 183 ? -5.822 -5.087 -11.158 1.00 92.38 183 PRO A N 1
ATOM 1454 C CA . PRO A 1 183 ? -7.083 -4.803 -11.841 1.00 92.38 183 PRO A CA 1
ATOM 1455 C C . PRO A 1 183 ? -7.824 -3.574 -11.292 1.00 92.38 183 PRO A C 1
ATOM 1457 O O . PRO A 1 183 ? -7.943 -3.367 -10.085 1.00 92.38 183 PRO A O 1
ATOM 1460 N N . ALA A 1 184 ? -8.339 -2.732 -12.191 1.00 89.38 184 ALA A N 1
ATOM 1461 C CA . ALA A 1 184 ? -8.989 -1.470 -11.820 1.00 89.38 184 ALA A CA 1
ATOM 1462 C C . ALA A 1 184 ? -10.326 -1.657 -11.076 1.00 89.38 184 ALA A C 1
ATOM 1464 O O . ALA A 1 184 ? -10.783 -0.749 -10.389 1.00 89.38 184 ALA A O 1
ATOM 1465 N N . ASN A 1 185 ? -10.961 -2.825 -11.211 1.00 88.06 185 ASN A N 1
ATOM 1466 C CA . ASN A 1 185 ? -12.184 -3.192 -10.493 1.00 88.06 185 ASN A CA 1
ATOM 1467 C C . ASN A 1 185 ? -11.932 -3.651 -9.049 1.00 88.06 185 ASN A C 1
ATOM 1469 O O . ASN A 1 185 ? -12.907 -3.852 -8.320 1.00 88.06 185 ASN A O 1
ATOM 1473 N N . TRP A 1 186 ? -10.672 -3.836 -8.646 1.00 92.06 186 TRP A N 1
ATOM 1474 C CA . TRP A 1 186 ? -10.325 -4.255 -7.294 1.00 92.06 186 TRP A CA 1
ATOM 1475 C C . TRP A 1 186 ? -10.364 -3.097 -6.304 1.00 92.06 186 TRP A C 1
ATOM 1477 O O . TRP A 1 186 ? -1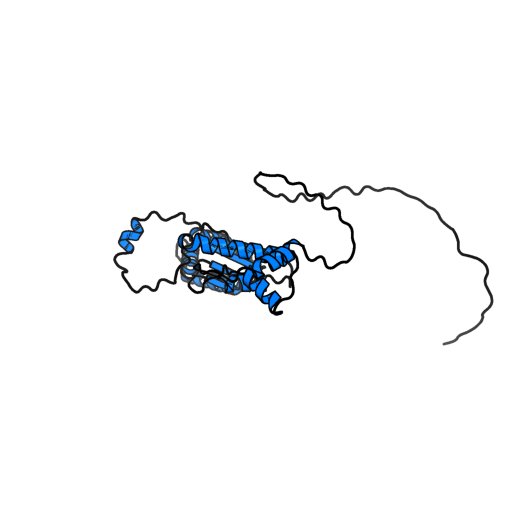0.035 -1.953 -6.622 1.00 92.06 186 TRP A O 1
ATOM 1487 N N . ARG A 1 187 ? -10.717 -3.417 -5.060 1.00 92.00 187 ARG A N 1
ATOM 1488 C CA . ARG A 1 187 ? -10.692 -2.480 -3.930 1.00 92.00 187 ARG A CA 1
ATOM 1489 C C . ARG A 1 187 ? -9.254 -2.275 -3.465 1.00 92.00 187 ARG A C 1
ATOM 1491 O O . ARG A 1 187 ? -8.772 -2.963 -2.563 1.00 92.00 187 ARG A O 1
ATOM 1498 N N . LYS A 1 188 ? -8.561 -1.341 -4.113 1.00 94.31 188 LYS A N 1
ATOM 1499 C CA . LYS A 1 188 ? -7.168 -0.978 -3.838 1.00 94.31 188 LYS A CA 1
ATOM 1500 C C . LYS A 1 188 ? -7.037 0.509 -3.521 1.00 94.31 188 LYS A C 1
ATOM 1502 O O . LYS A 1 188 ? -7.749 1.333 -4.090 1.00 94.31 188 LYS A O 1
ATOM 1507 N N . LYS A 1 189 ? -6.106 0.853 -2.634 1.00 95.88 189 LYS A N 1
ATOM 1508 C CA . LYS A 1 189 ? -5.767 2.239 -2.302 1.00 95.88 189 LYS A CA 1
ATOM 1509 C C . LYS A 1 189 ? -4.268 2.372 -2.120 1.00 95.88 189 LYS A C 1
ATOM 1511 O O . LYS A 1 189 ? -3.661 1.576 -1.407 1.00 95.88 189 LYS A O 1
ATOM 1516 N N . ARG A 1 190 ? -3.695 3.399 -2.742 1.00 96.81 190 ARG A N 1
ATOM 1517 C CA . ARG A 1 190 ? -2.325 3.846 -2.498 1.00 96.81 190 ARG A CA 1
ATOM 1518 C C . ARG A 1 190 ? -2.344 5.230 -1.868 1.00 96.81 190 ARG A C 1
ATOM 1520 O O . ARG A 1 190 ? -3.106 6.085 -2.313 1.00 96.81 190 ARG A O 1
ATOM 1527 N N . ILE A 1 191 ? -1.574 5.424 -0.805 1.00 96.56 191 ILE A N 1
ATOM 1528 C CA . ILE A 1 191 ? -1.550 6.670 -0.031 1.00 96.56 191 ILE A CA 1
ATOM 1529 C C . ILE A 1 191 ? -0.195 6.828 0.668 1.00 96.56 191 ILE A C 1
ATOM 1531 O O . ILE A 1 191 ? 0.379 5.840 1.126 1.00 96.56 191 ILE A O 1
ATOM 1535 N N . HIS A 1 192 ? 0.306 8.061 0.764 1.00 95.88 192 HIS A N 1
ATOM 1536 C CA . HIS A 1 192 ? 1.498 8.360 1.557 1.00 95.88 192 HIS A CA 1
ATOM 1537 C C . HIS A 1 192 ? 1.213 8.170 3.048 1.00 95.88 192 HIS A C 1
ATOM 1539 O O . HIS A 1 192 ? 0.128 8.489 3.543 1.00 95.88 192 HIS A O 1
ATOM 1545 N N . PHE A 1 193 ? 2.200 7.675 3.790 1.00 95.06 193 PHE A N 1
ATOM 1546 C CA . PHE A 1 193 ? 2.042 7.352 5.203 1.00 95.06 193 PHE A CA 1
ATOM 1547 C C . PHE A 1 193 ? 1.567 8.538 6.059 1.00 95.06 193 PHE A C 1
ATOM 1549 O O . PHE A 1 193 ? 0.721 8.361 6.937 1.00 95.06 193 PHE A O 1
ATOM 1556 N N . HIS A 1 194 ? 2.059 9.750 5.790 1.00 94.69 194 HIS A N 1
ATOM 1557 C CA . HIS A 1 194 ? 1.638 10.939 6.533 1.00 94.69 194 HIS A CA 1
ATOM 1558 C C . HIS A 1 194 ? 0.136 11.219 6.365 1.00 94.69 194 HIS A C 1
ATOM 1560 O O . HIS A 1 194 ? -0.583 11.361 7.355 1.00 94.69 194 HIS A O 1
ATOM 1566 N N . ASP A 1 195 ? -0.358 11.205 5.125 1.00 96.50 195 ASP A N 1
ATOM 1567 C CA . ASP A 1 195 ? -1.778 11.412 4.820 1.00 96.50 195 ASP A CA 1
ATOM 1568 C C . ASP A 1 195 ? -2.646 10.282 5.384 1.00 96.50 195 ASP A C 1
ATOM 1570 O O . ASP A 1 195 ? -3.757 10.510 5.871 1.00 96.50 195 ASP A O 1
ATOM 1574 N N . PHE A 1 196 ? -2.128 9.051 5.373 1.00 97.12 196 PHE A N 1
ATOM 1575 C CA . PHE A 1 196 ? -2.779 7.918 6.020 1.00 97.12 196 PHE A CA 1
ATOM 1576 C C 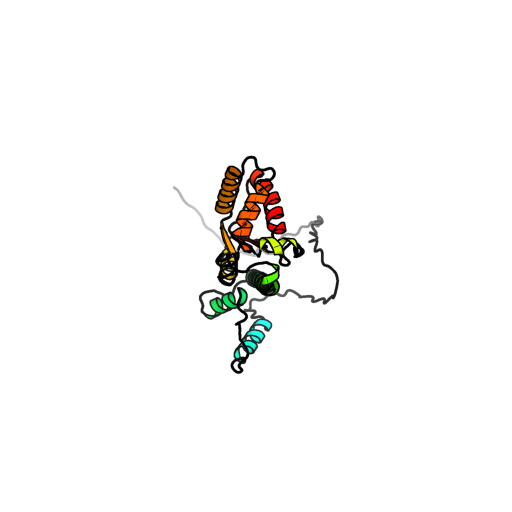. PHE A 1 196 ? -2.970 8.161 7.519 1.00 97.12 196 PHE A C 1
ATOM 1578 O O . PHE A 1 196 ? -4.082 8.002 8.024 1.00 97.12 196 PHE A O 1
ATOM 1585 N N . MET A 1 197 ? -1.926 8.598 8.226 1.00 96.75 197 MET A N 1
ATOM 1586 C CA . MET A 1 197 ? -2.017 8.877 9.658 1.00 96.75 197 MET A CA 1
ATOM 1587 C C . MET A 1 197 ? -2.949 10.046 9.973 1.00 96.75 197 MET A C 1
ATOM 1589 O O . MET A 1 197 ? -3.714 9.956 10.933 1.00 96.75 197 MET A O 1
ATOM 1593 N N . LEU A 1 198 ? -2.960 11.106 9.157 1.00 96.31 198 LEU A N 1
ATOM 1594 C CA . LEU A 1 198 ? -3.921 12.206 9.304 1.00 96.31 198 LEU A CA 1
ATOM 1595 C C . LEU A 1 198 ? -5.372 11.707 9.207 1.00 96.31 198 LEU A C 1
ATOM 1597 O O . LEU A 1 198 ? -6.204 12.062 10.046 1.00 96.31 198 LEU A O 1
ATOM 1601 N N . ASN A 1 199 ? -5.662 10.834 8.239 1.00 96.50 199 ASN A N 1
ATOM 1602 C CA . ASN A 1 199 ? -6.985 10.228 8.082 1.00 96.50 199 ASN A CA 1
ATOM 1603 C C . ASN A 1 199 ? -7.352 9.338 9.277 1.00 96.50 199 ASN A C 1
ATOM 1605 O O . ASN A 1 199 ? -8.444 9.472 9.827 1.00 96.50 199 ASN A O 1
ATOM 1609 N N . VAL A 1 200 ? -6.429 8.479 9.727 1.00 97.12 200 VAL A N 1
ATOM 1610 C CA . VAL A 1 200 ? -6.633 7.614 10.901 1.00 97.12 200 VAL A CA 1
ATOM 1611 C C . VAL A 1 200 ? -6.944 8.449 12.142 1.00 97.12 200 VAL A C 1
ATOM 1613 O O . VAL A 1 200 ? -7.921 8.173 12.840 1.00 97.12 200 VAL A O 1
ATOM 1616 N N . HIS A 1 201 ? -6.158 9.494 12.405 1.00 97.06 201 HIS A N 1
ATOM 1617 C CA . HIS A 1 201 ? -6.384 10.388 13.539 1.00 97.06 201 HIS A CA 1
ATOM 1618 C C . HIS A 1 201 ? -7.734 11.099 13.443 1.00 97.06 201 HIS A C 1
ATOM 1620 O O . HIS A 1 201 ? -8.452 11.151 14.440 1.00 97.06 201 HIS A O 1
ATOM 1626 N N . SER A 1 202 ? -8.119 11.581 12.258 1.00 96.94 202 SER A N 1
ATOM 1627 C CA . SER A 1 202 ? -9.432 12.192 12.017 1.00 96.94 202 SER A CA 1
ATOM 1628 C C . SER A 1 202 ? -10.586 11.230 12.334 1.00 96.94 202 SER A C 1
ATOM 1630 O O . SER A 1 202 ? -11.453 11.557 13.151 1.00 96.94 202 SER A O 1
ATOM 1632 N N . CYS A 1 203 ? -10.562 10.005 11.794 1.00 94.88 203 CYS A N 1
ATOM 1633 C CA . CYS A 1 203 ? -11.597 9.005 12.069 1.00 94.88 203 CYS A CA 1
ATOM 1634 C C . CYS A 1 203 ? -11.638 8.614 13.558 1.00 94.88 203 CYS A C 1
ATOM 1636 O O . CYS A 1 203 ? -12.717 8.483 14.137 1.00 94.88 203 CYS A O 1
ATOM 1638 N N . LEU A 1 204 ? -10.487 8.516 14.233 1.00 96.25 204 LEU A N 1
ATOM 1639 C CA . LEU A 1 204 ? -10.439 8.303 15.685 1.00 96.25 204 LEU A CA 1
ATOM 1640 C C . LEU A 1 204 ? -11.118 9.429 16.475 1.00 96.25 204 LEU A C 1
ATOM 1642 O O . LEU A 1 204 ? -11.751 9.158 17.498 1.00 96.25 204 LEU A O 1
ATOM 1646 N N . GLN A 1 205 ? -11.009 10.685 16.026 1.00 96.19 205 GLN A N 1
ATOM 1647 C CA . GLN A 1 205 ? -11.722 11.796 16.662 1.00 96.19 205 GLN A CA 1
ATOM 1648 C C . GLN A 1 205 ? -13.239 11.696 16.456 1.00 96.19 205 GLN A C 1
ATOM 1650 O O . GLN A 1 205 ? -13.989 12.044 17.370 1.00 96.19 205 GLN A O 1
ATOM 1655 N N . MET A 1 206 ? -13.688 11.224 15.290 1.00 94.94 206 MET A N 1
ATOM 1656 C CA . MET A 1 206 ? -15.111 11.045 14.980 1.00 94.94 206 MET A CA 1
ATOM 1657 C C . MET A 1 206 ? -15.746 9.915 15.796 1.00 94.94 206 MET A C 1
ATOM 1659 O O . MET A 1 206 ? -16.860 10.067 16.289 1.00 94.94 206 MET A O 1
ATOM 1663 N N . HIS A 1 207 ? -15.016 8.818 16.012 1.00 93.31 207 HIS A N 1
ATOM 1664 C CA . HIS A 1 207 ? -15.479 7.645 16.769 1.00 93.31 207 HIS A CA 1
ATOM 1665 C C . HIS A 1 207 ? -15.201 7.730 18.277 1.00 93.31 207 HIS A C 1
ATOM 1667 O O . HIS A 1 207 ? -15.156 6.715 18.980 1.00 93.31 207 HIS A O 1
ATOM 1673 N N . LYS A 1 208 ? -15.014 8.939 18.816 1.00 91.62 208 LYS A N 1
ATOM 1674 C CA . LYS A 1 208 ? -14.833 9.142 20.259 1.00 91.62 208 LYS A CA 1
ATOM 1675 C C . LYS A 1 208 ? -16.016 8.593 21.053 1.00 91.62 208 LYS A C 1
ATOM 1677 O O . LYS A 1 208 ? -17.171 8.874 20.755 1.00 91.62 208 LYS A O 1
ATOM 1682 N N . GLY A 1 209 ? -15.710 7.859 22.121 1.00 91.69 209 GLY A N 1
ATOM 1683 C CA . GLY A 1 209 ? -16.716 7.252 22.997 1.00 91.69 209 GLY A CA 1
ATOM 1684 C C . GLY A 1 209 ? -17.188 5.866 22.551 1.00 91.69 209 GLY A C 1
ATOM 1685 O O . GLY A 1 209 ? -17.891 5.204 23.312 1.00 91.69 209 GLY A O 1
ATOM 1686 N N . VAL A 1 210 ? -16.766 5.387 21.375 1.00 93.19 210 VAL A N 1
ATOM 1687 C CA . VAL A 1 210 ? -16.905 3.974 20.997 1.00 93.19 210 VAL A CA 1
ATOM 1688 C C . VAL A 1 210 ? -15.921 3.132 21.815 1.00 93.19 210 VAL A C 1
ATOM 1690 O O . VAL A 1 210 ? -14.811 3.574 22.108 1.00 93.19 210 VAL A O 1
ATOM 1693 N N . SER A 1 211 ? -16.323 1.911 22.189 1.00 93.19 211 SER A N 1
ATOM 1694 C CA . SER A 1 211 ? -15.489 1.010 23.001 1.00 93.19 211 SER A CA 1
ATOM 1695 C C . SER A 1 211 ? -14.147 0.684 22.340 1.00 93.19 211 SER A C 1
ATOM 1697 O O . SER A 1 211 ? -13.133 0.619 23.032 1.00 93.19 211 SER A O 1
ATOM 1699 N N . ASP A 1 212 ? -14.139 0.464 21.023 1.00 94.56 212 ASP A N 1
ATOM 1700 C CA . ASP A 1 212 ? -12.917 0.267 20.243 1.00 94.56 212 ASP A CA 1
ATOM 1701 C C . ASP A 1 212 ? -12.979 1.072 18.934 1.00 94.56 212 ASP A C 1
ATOM 1703 O O . ASP A 1 212 ? -13.462 0.577 17.915 1.00 94.56 212 ASP A O 1
ATOM 1707 N N . PRO A 1 213 ? -12.536 2.341 18.943 1.00 96.25 213 PRO A N 1
ATOM 1708 C CA . PRO A 1 213 ? -12.621 3.192 17.762 1.00 96.25 213 PRO A CA 1
ATOM 1709 C C . PRO A 1 213 ? -11.702 2.704 16.635 1.00 96.25 213 PRO A C 1
ATOM 1711 O O . PRO A 1 213 ? -12.017 2.919 15.472 1.00 96.25 213 PRO A O 1
ATOM 1714 N N . LEU A 1 214 ? -10.602 2.003 16.938 1.00 96.94 214 LEU A N 1
ATOM 1715 C CA . LEU A 1 214 ? -9.697 1.478 15.908 1.00 96.94 214 LEU A CA 1
ATOM 1716 C C . LEU A 1 214 ? -10.322 0.345 15.097 1.00 96.94 214 LEU A C 1
ATOM 1718 O O . LEU A 1 214 ? -10.008 0.209 13.917 1.00 96.94 214 LEU A O 1
ATOM 1722 N N . ASP A 1 215 ? -11.211 -0.443 15.700 1.00 96.12 215 ASP A N 1
ATOM 1723 C CA . ASP A 1 215 ? -11.957 -1.460 14.965 1.00 96.12 215 ASP A CA 1
ATOM 1724 C C . ASP A 1 215 ? -12.900 -0.824 13.932 1.00 96.12 215 ASP A C 1
ATOM 1726 O O . ASP A 1 215 ? -12.966 -1.305 12.799 1.00 96.12 215 ASP A O 1
ATOM 1730 N N . MET A 1 216 ? -13.535 0.301 14.294 1.00 95.44 216 MET A N 1
ATOM 1731 C CA . MET A 1 216 ? -14.370 1.106 13.393 1.00 95.44 216 MET A CA 1
ATOM 1732 C C . MET A 1 216 ? -13.548 1.725 12.261 1.00 95.44 216 MET A C 1
ATOM 1734 O O . MET A 1 216 ? -13.916 1.585 11.100 1.00 95.44 216 MET A O 1
ATOM 1738 N N . VAL A 1 217 ? -12.398 2.335 12.574 1.00 96.81 217 VAL A N 1
ATOM 1739 C CA . VAL A 1 217 ? -11.487 2.880 11.550 1.00 96.81 217 VAL A CA 1
ATOM 1740 C C . VAL A 1 217 ? -11.004 1.778 10.604 1.00 96.81 217 VAL A C 1
ATOM 1742 O O . VAL A 1 217 ? -10.980 1.964 9.391 1.00 96.81 217 VAL A O 1
ATOM 1745 N N . ALA A 1 218 ? -10.652 0.602 11.131 1.00 96.00 218 ALA A N 1
ATOM 1746 C CA . ALA A 1 218 ? -10.263 -0.531 10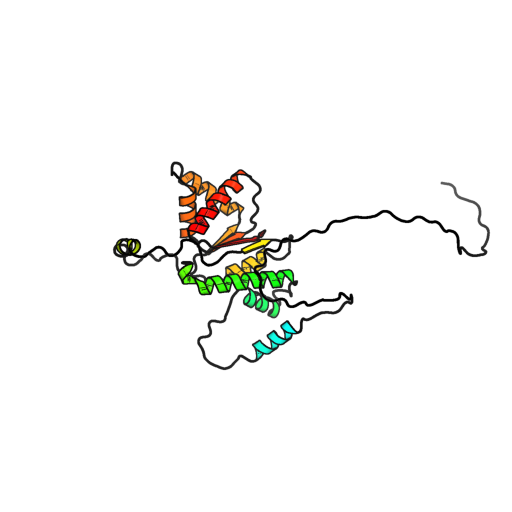.301 1.00 96.00 218 ALA A CA 1
ATOM 1747 C C . ALA A 1 218 ? -11.415 -1.033 9.422 1.00 96.00 218 ALA A C 1
ATOM 1749 O O . ALA A 1 218 ? -11.154 -1.443 8.297 1.00 96.00 218 ALA A O 1
ATOM 1750 N N . ALA A 1 219 ? -12.659 -1.008 9.918 1.00 93.00 219 ALA A N 1
ATOM 1751 C CA . ALA A 1 219 ? -13.836 -1.343 9.121 1.00 93.00 219 ALA A CA 1
ATOM 1752 C C . ALA A 1 219 ? -13.987 -0.373 7.943 1.00 93.00 219 ALA A C 1
ATOM 1754 O O . ALA A 1 219 ? -14.039 -0.830 6.808 1.00 93.00 219 ALA A O 1
ATOM 1755 N N . GLU A 1 220 ? -13.926 0.937 8.196 1.00 94.19 220 GLU A N 1
ATOM 1756 C CA . GLU A 1 220 ? -14.000 1.973 7.155 1.00 94.19 220 GLU A CA 1
ATOM 1757 C C . GLU A 1 220 ? -12.891 1.822 6.106 1.00 94.19 220 GLU A C 1
ATOM 1759 O O . GLU A 1 220 ? -13.164 1.794 4.907 1.00 94.19 220 GLU A O 1
ATOM 1764 N N . ILE A 1 221 ? -11.6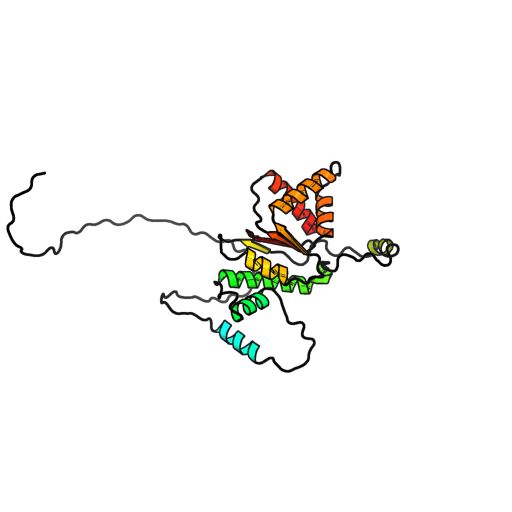38 1.642 6.540 1.00 94.94 221 ILE A N 1
ATOM 1765 C CA . ILE A 1 221 ? -10.514 1.420 5.619 1.00 94.94 221 ILE A CA 1
ATOM 1766 C C . ILE A 1 221 ? -10.727 0.137 4.815 1.00 94.94 221 ILE A C 1
ATOM 1768 O O . ILE A 1 221 ? -10.543 0.150 3.601 1.00 94.94 221 ILE A O 1
ATOM 1772 N N . SER A 1 222 ? -11.124 -0.960 5.469 1.00 92.94 222 SER A N 1
ATOM 1773 C CA . SER A 1 222 ? -11.354 -2.238 4.793 1.00 92.94 222 SER A CA 1
ATOM 1774 C C . SER A 1 222 ? -12.551 -2.199 3.854 1.00 92.94 222 SER A C 1
ATOM 1776 O O . SER A 1 222 ? -12.571 -2.982 2.911 1.00 92.94 222 SER A O 1
ATOM 1778 N N . ASP A 1 223 ? -13.515 -1.299 4.087 1.00 90.75 223 ASP A N 1
ATOM 1779 C CA . ASP A 1 223 ? -14.669 -1.027 3.228 1.00 90.75 223 ASP A CA 1
ATOM 1780 C C . ASP A 1 223 ? -14.252 -0.268 1.953 1.00 90.75 223 ASP A C 1
ATOM 1782 O O . ASP A 1 223 ? -14.767 -0.542 0.863 1.00 90.75 223 ASP A O 1
ATOM 1786 N N . GLU A 1 224 ? -13.245 0.597 2.043 1.00 91.50 224 GLU A N 1
ATOM 1787 C CA . GLU A 1 224 ? -12.666 1.288 0.890 1.00 91.50 224 GLU A CA 1
ATOM 1788 C C . GLU A 1 224 ? -11.661 0.429 0.111 1.00 91.50 224 GLU A C 1
ATOM 1790 O O . GLU A 1 224 ? -11.685 0.416 -1.121 1.00 91.50 224 GLU A O 1
ATOM 1795 N N . ALA A 1 225 ? -10.771 -0.277 0.812 1.00 94.06 225 ALA A N 1
ATOM 1796 C CA . ALA A 1 225 ? -9.636 -0.967 0.218 1.00 94.06 225 ALA A CA 1
ATOM 1797 C C . ALA A 1 225 ? -9.254 -2.244 0.974 1.00 94.06 225 ALA A C 1
ATOM 1799 O O . ALA A 1 225 ? -8.973 -2.227 2.171 1.00 94.06 225 ALA A O 1
ATOM 1800 N N . ILE A 1 226 ? -9.146 -3.343 0.229 1.00 94.56 226 ILE A N 1
ATOM 1801 C CA . ILE A 1 226 ? -8.543 -4.588 0.707 1.00 94.56 226 ILE A CA 1
ATOM 1802 C C . ILE A 1 226 ? -7.046 -4.612 0.406 1.00 94.56 226 ILE A C 1
ATOM 1804 O O . ILE A 1 226 ? -6.276 -5.120 1.213 1.00 94.56 226 ILE A O 1
ATOM 1808 N N . ILE A 1 227 ? -6.611 -4.031 -0.714 1.00 96.00 227 ILE A N 1
ATOM 1809 C CA . ILE A 1 227 ? -5.185 -3.871 -1.012 1.00 96.00 227 ILE A CA 1
ATOM 1810 C C . ILE A 1 227 ? -4.768 -2.460 -0.618 1.00 96.00 227 ILE A C 1
ATOM 1812 O O . ILE A 1 227 ? -5.162 -1.487 -1.264 1.00 96.00 227 ILE A O 1
ATOM 1816 N N . LEU A 1 228 ? -3.960 -2.349 0.432 1.00 96.88 228 LEU A N 1
ATOM 1817 C CA . LEU A 1 228 ? -3.468 -1.073 0.941 1.00 96.88 228 LEU A CA 1
ATOM 1818 C C . LEU A 1 228 ? -1.976 -0.927 0.633 1.00 96.88 228 LEU A C 1
ATOM 1820 O O . LEU A 1 228 ? -1.154 -1.660 1.171 1.00 96.88 228 LEU A O 1
ATOM 1824 N N . CYS A 1 229 ? -1.632 0.025 -0.225 1.00 97.19 229 CYS A N 1
ATOM 1825 C CA . CYS A 1 229 ? -0.260 0.374 -0.579 1.00 97.19 229 CYS A CA 1
ATOM 1826 C C . CYS A 1 229 ? 0.138 1.657 0.162 1.00 97.19 229 CYS A C 1
ATOM 1828 O O . CYS A 1 229 ? -0.396 2.726 -0.132 1.00 97.19 229 CYS A O 1
ATOM 1830 N N . LEU A 1 230 ? 1.034 1.550 1.140 1.00 96.25 230 LEU A N 1
ATOM 1831 C CA . LEU A 1 230 ? 1.518 2.689 1.919 1.00 96.25 230 LEU A CA 1
ATOM 1832 C C . LEU A 1 230 ? 2.907 3.099 1.449 1.00 96.25 230 LEU A C 1
ATOM 1834 O O . LEU A 1 230 ? 3.864 2.347 1.625 1.00 96.25 230 LEU A O 1
ATOM 1838 N N . ASP A 1 231 ? 2.977 4.294 0.874 1.00 94.06 231 ASP A N 1
ATOM 1839 C CA . ASP A 1 231 ? 4.219 4.893 0.395 1.00 94.06 231 ASP A CA 1
ATOM 1840 C C . ASP A 1 231 ? 4.905 5.676 1.520 1.00 94.06 231 ASP A C 1
ATOM 1842 O O . ASP A 1 231 ? 4.233 6.233 2.398 1.00 94.06 231 ASP A O 1
ATOM 1846 N N . GLU A 1 232 ? 6.234 5.714 1.495 1.00 91.88 232 GLU A N 1
ATOM 1847 C CA . GLU A 1 232 ? 7.082 6.387 2.483 1.00 91.88 232 GLU A CA 1
ATOM 1848 C C . GLU A 1 232 ? 6.733 6.015 3.941 1.00 91.88 232 GLU A C 1
ATOM 1850 O O . GLU A 1 232 ? 6.550 6.875 4.809 1.00 91.88 232 GLU A O 1
ATOM 1855 N N . PHE A 1 233 ? 6.610 4.716 4.236 1.00 92.69 233 PHE A N 1
ATOM 1856 C CA . PHE A 1 233 ? 6.195 4.219 5.551 1.00 92.69 233 PHE A CA 1
ATOM 1857 C C . PHE A 1 233 ? 7.264 4.450 6.630 1.00 92.69 233 PHE A C 1
ATOM 1859 O O . PHE A 1 233 ? 8.056 3.564 6.959 1.00 92.69 233 PHE A O 1
ATOM 1866 N N . MET A 1 234 ? 7.262 5.642 7.226 1.00 90.00 234 MET A N 1
ATOM 1867 C CA . MET A 1 234 ? 8.194 6.042 8.279 1.00 90.00 234 MET A CA 1
ATOM 1868 C C . MET A 1 234 ? 7.459 6.455 9.554 1.00 90.00 234 MET A C 1
ATOM 1870 O O . MET A 1 234 ? 6.874 7.530 9.640 1.00 90.00 234 MET A O 1
ATOM 1874 N N . VAL A 1 235 ? 7.574 5.628 10.593 1.00 91.19 235 VAL A N 1
ATOM 1875 C CA . VAL A 1 235 ? 7.015 5.922 11.918 1.00 91.19 235 VAL A CA 1
ATOM 1876 C C . VAL A 1 235 ? 8.096 6.530 12.807 1.00 91.19 235 VAL A C 1
ATOM 1878 O O . VAL A 1 235 ? 9.028 5.838 13.216 1.00 91.19 235 VAL A O 1
ATOM 1881 N N . THR A 1 236 ? 7.978 7.820 13.115 1.00 89.69 236 THR A N 1
ATOM 1882 C CA . THR A 1 236 ? 8.924 8.527 13.997 1.00 89.69 236 THR A CA 1
ATOM 1883 C C . THR A 1 236 ? 8.416 8.685 15.427 1.00 89.69 236 THR A C 1
ATOM 1885 O O . THR A 1 236 ? 9.222 8.814 16.345 1.00 89.69 236 THR A O 1
ATOM 1888 N N . ASP A 1 237 ? 7.095 8.690 15.624 1.00 93.31 237 ASP A N 1
ATOM 1889 C CA . ASP A 1 237 ? 6.460 8.921 16.920 1.00 93.31 237 ASP A CA 1
ATOM 1890 C C . ASP A 1 237 ? 5.999 7.614 17.591 1.00 93.31 237 ASP A C 1
ATOM 1892 O O . ASP A 1 237 ? 5.468 6.701 16.953 1.00 93.31 237 ASP A O 1
ATOM 1896 N N . VAL A 1 238 ? 6.203 7.515 18.909 1.00 93.06 238 VAL A N 1
ATOM 1897 C CA . VAL A 1 238 ? 5.871 6.307 19.684 1.00 93.06 238 VAL A CA 1
ATOM 1898 C C . VAL A 1 238 ? 4.357 6.126 19.823 1.00 93.06 238 VAL A C 1
ATOM 1900 O O . VAL A 1 238 ? 3.886 4.987 19.824 1.00 93.06 238 VAL A O 1
ATOM 1903 N N . ALA A 1 239 ? 3.578 7.208 19.917 1.00 93.38 239 ALA A N 1
ATOM 1904 C CA . ALA A 1 239 ? 2.124 7.116 20.003 1.00 93.38 239 ALA A CA 1
ATOM 1905 C C . ALA A 1 239 ? 1.527 6.637 18.672 1.00 93.38 239 ALA A C 1
ATOM 1907 O O . ALA A 1 239 ? 0.688 5.732 18.676 1.00 93.38 239 ALA A O 1
ATOM 1908 N N . ASP A 1 240 ? 2.027 7.148 17.544 1.00 95.00 240 ASP A N 1
ATOM 1909 C CA . ASP A 1 240 ? 1.646 6.655 16.214 1.00 95.00 240 ASP A CA 1
ATOM 1910 C C . ASP A 1 240 ? 1.987 5.167 16.048 1.00 95.00 240 ASP A C 1
ATOM 1912 O O . ASP A 1 240 ? 1.156 4.386 15.579 1.00 95.00 240 ASP A O 1
ATOM 1916 N N . ALA A 1 241 ? 3.156 4.724 16.526 1.00 95.50 241 ALA A N 1
ATOM 1917 C CA . ALA A 1 241 ? 3.523 3.306 16.514 1.00 95.50 241 ALA A CA 1
ATOM 1918 C C . ALA A 1 241 ? 2.541 2.429 17.319 1.00 95.50 241 ALA A C 1
ATOM 1920 O O . ALA A 1 241 ? 2.178 1.329 16.887 1.00 95.50 241 ALA A O 1
ATOM 1921 N N . MET A 1 242 ? 2.078 2.908 18.480 1.00 95.19 242 MET A N 1
ATOM 1922 C CA . MET A 1 242 ? 1.084 2.202 19.298 1.00 95.19 242 MET A CA 1
ATOM 1923 C C . MET A 1 242 ? -0.276 2.101 18.597 1.00 95.19 242 MET A C 1
ATOM 1925 O O . MET A 1 242 ? -0.931 1.056 18.681 1.00 95.19 242 MET A O 1
ATOM 1929 N N . ILE A 1 243 ? -0.688 3.161 17.897 1.00 96.31 243 ILE A N 1
ATOM 1930 C CA . ILE A 1 243 ? -1.917 3.189 17.096 1.00 96.31 243 ILE A CA 1
ATOM 1931 C C . ILE A 1 243 ? -1.817 2.189 15.946 1.00 96.31 243 ILE A C 1
ATOM 1933 O O . ILE A 1 243 ? -2.684 1.324 15.817 1.00 96.31 243 ILE A O 1
ATOM 1937 N N . LEU A 1 244 ? -0.741 2.250 15.161 1.00 96.75 244 LEU A N 1
ATOM 1938 C CA . LEU A 1 244 ? -0.534 1.397 13.990 1.00 96.75 244 LEU A CA 1
ATOM 1939 C C . LEU A 1 244 ? -0.508 -0.085 14.342 1.00 96.75 244 LEU A C 1
ATOM 1941 O O . LEU A 1 244 ? -1.161 -0.880 13.671 1.00 96.75 244 LEU A O 1
ATOM 1945 N N . ASN A 1 245 ? 0.188 -0.465 15.417 1.00 95.56 245 ASN A N 1
ATOM 1946 C CA . ASN A 1 245 ? 0.231 -1.857 15.865 1.00 95.56 245 ASN A CA 1
ATOM 1947 C C . ASN A 1 245 ? -1.181 -2.411 16.112 1.00 95.56 245 ASN A C 1
ATOM 1949 O O . ASN A 1 245 ? -1.513 -3.515 15.687 1.00 95.56 245 ASN A O 1
ATOM 1953 N N . ARG A 1 246 ? -2.047 -1.634 16.771 1.00 96.69 246 ARG A N 1
ATOM 1954 C CA . ARG A 1 246 ? -3.438 -2.042 16.996 1.00 96.69 246 ARG A CA 1
ATOM 1955 C C . ARG A 1 246 ? -4.242 -2.016 15.698 1.00 96.69 246 ARG A C 1
ATOM 1957 O O . ARG A 1 246 ? -4.903 -3.004 15.395 1.00 96.69 246 ARG A O 1
ATOM 1964 N N . LEU A 1 247 ? -4.145 -0.940 14.921 1.00 97.31 247 LEU A N 1
ATOM 1965 C CA . LEU A 1 247 ? -4.885 -0.769 13.672 1.00 97.31 247 LEU A CA 1
ATOM 1966 C C . LEU A 1 247 ? -4.611 -1.907 12.682 1.00 97.31 247 LEU A C 1
ATOM 1968 O O . LEU A 1 247 ? -5.554 -2.526 12.198 1.00 97.31 247 LEU A O 1
ATOM 1972 N N . PHE A 1 248 ? -3.343 -2.250 12.433 1.00 95.69 248 PHE A N 1
ATOM 1973 C CA . PHE A 1 248 ? -2.994 -3.327 11.504 1.00 95.69 248 PHE A CA 1
ATOM 1974 C C . PHE A 1 248 ? -3.526 -4.687 11.946 1.00 95.69 248 PHE A C 1
ATOM 1976 O O . PHE A 1 248 ? -3.940 -5.476 11.103 1.00 95.69 248 PHE A O 1
ATOM 1983 N N . ARG A 1 249 ? -3.615 -4.959 13.254 1.00 94.56 249 ARG A N 1
ATOM 1984 C CA . ARG A 1 249 ? -4.257 -6.193 13.739 1.00 94.56 249 ARG A CA 1
ATOM 1985 C C . ARG A 1 249 ? -5.735 -6.252 13.354 1.00 94.56 249 ARG A C 1
ATOM 1987 O O . ARG A 1 249 ? -6.192 -7.319 12.953 1.00 94.56 249 ARG A O 1
ATOM 1994 N N . HIS A 1 250 ? -6.452 -5.128 13.435 1.00 95.19 250 HIS A N 1
ATOM 1995 C CA . HIS A 1 250 ? -7.845 -5.041 12.984 1.00 95.19 250 HIS A CA 1
ATOM 1996 C C . HIS A 1 250 ? -7.982 -5.062 11.456 1.00 95.19 250 HIS A C 1
ATOM 1998 O O . HIS A 1 250 ? -8.971 -5.585 10.955 1.00 95.19 250 HIS A O 1
ATOM 2004 N N . LEU A 1 251 ? -7.022 -4.508 10.710 1.00 94.94 251 LEU A N 1
ATOM 2005 C CA . LEU A 1 251 ? -7.014 -4.567 9.244 1.00 94.94 251 LEU A CA 1
ATOM 2006 C C . LEU A 1 251 ? -6.783 -6.005 8.756 1.00 94.94 251 LEU A C 1
ATOM 2008 O O . LEU A 1 251 ? -7.535 -6.511 7.926 1.00 94.94 251 LEU A O 1
ATOM 2012 N N . PHE A 1 252 ? -5.804 -6.710 9.325 1.00 93.25 252 PHE A N 1
ATOM 2013 C CA . PHE A 1 252 ? -5.504 -8.095 8.953 1.00 93.25 252 PHE A CA 1
ATOM 2014 C C . PHE A 1 252 ? -6.616 -9.069 9.351 1.00 93.25 252 PHE A C 1
ATOM 2016 O O . PHE A 1 252 ? -6.856 -10.036 8.630 1.00 93.25 252 PHE A O 1
ATOM 2023 N N . SER A 1 253 ? -7.334 -8.814 10.453 1.00 91.25 253 SER A N 1
ATOM 2024 C CA . SER A 1 253 ? -8.534 -9.589 10.810 1.00 91.25 253 SER A CA 1
ATOM 2025 C C . SER A 1 253 ? -9.749 -9.293 9.926 1.00 91.25 253 SER A C 1
ATOM 2027 O O . SER A 1 253 ? -10.770 -9.964 10.058 1.00 91.25 253 SER A O 1
ATOM 2029 N N . LYS A 1 254 ? -9.655 -8.293 9.045 1.00 90.69 254 LYS A N 1
ATOM 2030 C CA . LYS A 1 254 ? -10.643 -7.973 8.009 1.00 90.69 254 LYS A CA 1
ATOM 2031 C C . LYS A 1 254 ? -10.155 -8.356 6.607 1.00 90.69 254 LYS A C 1
ATOM 2033 O O . LYS A 1 254 ? -10.773 -7.973 5.622 1.00 90.69 254 LYS A O 1
ATOM 2038 N N . GLY A 1 255 ? -9.055 -9.107 6.507 1.00 90.94 255 GLY A N 1
ATOM 2039 C CA . GLY A 1 255 ? -8.522 -9.587 5.232 1.00 90.94 255 GLY A CA 1
ATOM 2040 C C . GLY A 1 255 ? -7.746 -8.551 4.414 1.00 90.94 255 GLY A C 1
ATOM 2041 O O . GLY A 1 255 ? -7.432 -8.820 3.259 1.00 90.94 255 GLY A O 1
ATOM 2042 N N . VAL A 1 256 ? -7.399 -7.392 4.982 1.00 92.62 256 VAL A N 1
ATOM 2043 C CA . VAL A 1 256 ? -6.597 -6.385 4.270 1.00 92.62 256 VAL A CA 1
ATOM 2044 C C . VAL A 1 256 ? -5.184 -6.920 4.019 1.00 92.62 256 VAL A C 1
ATOM 2046 O O . VAL A 1 256 ? -4.509 -7.388 4.937 1.00 92.62 256 VAL A O 1
ATOM 2049 N N . VAL A 1 257 ? -4.721 -6.810 2.777 1.00 94.25 257 VAL A N 1
ATOM 2050 C CA . VAL A 1 257 ? -3.354 -7.105 2.347 1.00 94.25 257 VAL A CA 1
ATOM 2051 C C . VAL A 1 257 ? -2.611 -5.781 2.206 1.00 94.25 257 VAL A C 1
ATOM 2053 O O . VAL A 1 257 ? -2.967 -4.942 1.379 1.00 94.25 257 VAL A O 1
ATOM 2056 N N . SER A 1 258 ? -1.582 -5.572 3.026 1.00 90.75 258 SER A N 1
ATOM 2057 C CA . SER A 1 258 ? -0.835 -4.310 3.047 1.00 90.75 258 SER A CA 1
ATOM 2058 C C . SER A 1 258 ? 0.553 -4.465 2.447 1.00 90.75 258 SER A C 1
ATOM 2060 O O . SER A 1 258 ? 1.317 -5.324 2.885 1.00 90.75 258 SER A O 1
ATOM 2062 N N . SER A 1 259 ? 0.882 -3.605 1.489 1.00 91.00 259 SER A N 1
ATOM 2063 C CA . SER A 1 259 ? 2.228 -3.472 0.945 1.00 91.00 259 SER A CA 1
ATOM 2064 C C . SER A 1 259 ? 2.796 -2.099 1.280 1.00 91.00 259 SER A C 1
ATOM 2066 O O . SER A 1 259 ? 2.072 -1.106 1.257 1.00 91.00 259 SER A O 1
ATOM 2068 N N . PHE A 1 260 ? 4.078 -2.043 1.606 1.00 90.50 260 PHE A N 1
ATOM 2069 C CA . PHE A 1 260 ? 4.735 -0.852 2.137 1.00 90.50 260 PHE A CA 1
ATOM 2070 C C . PHE A 1 260 ? 6.069 -0.625 1.442 1.00 90.50 260 PHE A C 1
ATOM 2072 O O . PHE A 1 260 ? 6.748 -1.606 1.126 1.00 90.50 260 PHE A O 1
ATOM 2079 N N . ASP A 1 261 ? 6.495 0.627 1.322 1.00 87.19 261 ASP A N 1
ATOM 2080 C CA . ASP A 1 261 ? 7.876 0.950 0.972 1.00 87.19 261 ASP A CA 1
ATOM 2081 C C . ASP A 1 261 ? 8.515 2.007 1.889 1.00 87.19 261 ASP A C 1
ATOM 2083 O O . ASP A 1 261 ? 7.834 2.863 2.456 1.00 87.19 261 ASP A O 1
ATOM 2087 N N . PHE A 1 262 ? 9.832 1.861 2.095 1.00 79.88 262 PHE A N 1
ATOM 2088 C CA . PHE A 1 262 ? 10.700 2.718 2.913 1.00 79.88 262 PHE A CA 1
ATOM 2089 C C . PHE A 1 262 ? 12.050 2.944 2.240 1.00 79.88 262 PHE A C 1
ATOM 2091 O O . PHE A 1 262 ? 12.757 1.945 1.945 1.00 79.88 262 PHE A O 1
#

Radius of gyration: 30.22 Å; chains: 1; bounding box: 111×70×56 Å

pLDDT: mean 70.34, std 28.38, range [23.8, 97.44]

Foldseek 3Di:
DDDDDDDDDDDDDDDDDDDDDDDDDDDDDDDDDDDDDPDDDDDDDDDDDDDDDDDDPDDDVVVVVVVVVVVPPPDDDDPDPPLDALLNVVVVCCVVVVDPDADPVLNVVLVVLSVLLVLCVVCVVVLVQAALPPPDDDPPPVVVCVVVDDDPQLAAPGAAEEAEDDPPNCPVVSLVSSVVRRDPRTLEDEDEQVVVLVLQVVQLVVCPPPPDSLLVVLVVSLSRHLEYEYEPPDDPDPVSVVSVVVNVVSNRSNSRHYYYYD